Protein AF-A0A7S1V5N4-F1 (afdb_monomer)

Secondary structure (DSSP, 8-state):
--SEEEE--S-SGGGTTT--TT--EEEE-SS--HHHHTTHHHHHHH-TT-EEEPPPS---SS-------TT---TTT-EEEE-SSEEEEEEEEE-TTSSTT-EEEEEEEEESSGGGTTS--------EEEE--TTSS-EEEE----TT-EEEEEETSEETTEE-------B-TTT-SBHHHHHHHHHHHHHT-TT-SS-GGGEEEEESS--HHHHHHHHHHH-TT-GGGS--GGGSSSSSSSTTSTT-EEHHHHHHH-HHHHTTT-HHHHHHTT--TT--HHHHHHHHHHHHHT--TTTTHHHHHHHHHHHHHHHHTTS--

Radius of gyration: 21.88 Å; Cα contacts (8 Å, |Δi|>4): 593; chains: 1; bounding box: 49×45×82 Å

pLDDT: mean 72.6, std 21.2, range [22.69, 97.19]

Nearest PDB structures (foldseek):
  8ewo-assembly2_B  TM=7.490E-01  e=6.196E-14  Pseudomonas aeruginosa PAO1
  2qed-assembly1_A  TM=7.597E-01  e=1.790E-11  Salmonella enterica subsp. enterica serovar Typhimurium str. LT2
  6s0i-assembly1_A  TM=7.462E-01  e=1.790E-11  Escherichia coli K-12
  1xm8-assembly2_B  TM=7.259E-01  e=3.951E-11  Arabidopsis thaliana

Mean predicted aligned error: 11.71 Å

Solvent-accessible surface area (backbone atoms only — not comparable to full-atom values): 17984 Å² total; per-residue (Å²): 133,68,78,43,54,40,48,34,35,33,57,55,78,41,45,57,90,79,53,61,87,84,43,23,37,37,35,38,33,32,45,89,52,58,69,31,46,59,16,46,68,54,47,50,70,68,20,93,58,46,42,80,43,71,48,61,94,63,66,73,91,61,91,69,73,88,69,87,50,99,80,65,81,66,84,83,70,68,47,76,51,75,57,101,61,32,34,38,38,38,42,74,44,85,37,42,20,24,37,63,38,17,24,34,39,38,39,36,30,31,33,67,52,74,92,44,41,84,58,91,70,94,75,76,68,75,40,44,45,42,28,42,38,97,89,52,76,60,45,51,44,77,48,67,62,52,54,46,22,28,39,33,41,24,27,57,46,37,35,52,31,36,60,44,65,67,68,46,89,52,58,31,90,89,78,72,40,54,35,24,26,50,38,46,37,55,50,38,57,54,73,70,37,94,84,41,81,49,42,43,80,37,18,36,40,33,32,38,51,69,46,16,68,65,28,40,58,53,36,40,75,49,42,74,81,46,68,75,68,49,90,60,82,75,55,36,74,76,86,45,69,46,90,40,34,80,86,42,45,36,39,43,55,34,53,65,45,10,55,76,58,28,53,83,80,33,69,64,49,31,53,64,68,74,40,62,89,87,54,53,61,33,59,48,47,45,52,53,48,53,53,55,76,68,58,64,92,61,70,60,65,55,52,52,51,51,52,51,52,56,52,53,57,56,61,65,70,72,74,79,131

InterPro domains:
  IPR001279 Metallo-beta-lactamase [PF00753] (26-167)
  IPR032282 Hydroxyacylglutathione hydrolase, C-terminal domain [PF16123] (210-294)
  IPR036866 Ribonuclease Z/Hydroxyacylglutathione hydrolase-like [G3DSA:3.60.15.10] (2-119)
  IPR036866 Ribonuclease Z/Hydroxyacylglutathione hydrolase-like [G3DSA:3.60.15.10] (138-295)
  IPR036866 Ribonuclease Z/Hydroxyacylglutathione hydrolase-like [SSF56281] (4-292)
  IPR050110 Glyoxalase II family hydroxyacylglutathione hydrolases [PTHR43705] (147-294)

Sequence (321 aa):
MYDSVIVDCGDTAALSPFLDAECKPLVFLTHGHLDHMSGVPTLQRTYKHCTVRTPPQQPSTTAAQLRWTSSQTLAEASRSLSCACMTVSLTAAAVPAHTSDSVILRMVVRHTDARQDNLKVEEEPLGCLVSSSPDGPPAAVSQSLHAGCAALFTGDTLFACGAGRFFTSTVDSETGLPAAATHLACLVSHLTSPSLDPPPARTLVLGGHEYGAANRAFARTLEPTNEQLRDNPDAVDRDVGSWYSVRGATLARELDTNPFLRLAASPSLRASLNVHADATLPVALAALRTAKDSHSPLTLSFVLSYLWLGLKMKAISWGFL

Organism: NCBI:txid1486929

Structure (mmCIF, N/CA/C/O backbone):
data_AF-A0A7S1V5N4-F1
#
_entry.id   AF-A0A7S1V5N4-F1
#
loop_
_atom_site.group_PDB
_atom_site.id
_atom_site.type_symbol
_atom_site.label_atom_id
_atom_site.label_alt_id
_atom_site.label_comp_id
_atom_site.label_asym_id
_atom_site.label_entity_id
_atom_site.label_seq_id
_atom_site.pdbx_PDB_ins_code
_atom_site.Cartn_x
_atom_site.Cartn_y
_atom_site.Cartn_z
_atom_site.occupancy
_atom_site.B_iso_or_equiv
_atom_site.auth_seq_id
_atom_site.auth_comp_id
_atom_site.auth_asym_id
_atom_site.auth_atom_id
_atom_site.pdbx_PDB_model_num
ATOM 1 N N . MET A 1 1 ? -11.186 0.790 26.908 1.00 61.22 1 MET A N 1
ATOM 2 C CA . MET A 1 1 ? -11.356 0.032 25.654 1.00 61.22 1 MET A CA 1
ATOM 3 C C . MET A 1 1 ? -11.739 1.030 24.580 1.00 61.22 1 MET A C 1
ATOM 5 O O . MET A 1 1 ? -12.432 1.984 24.922 1.00 61.22 1 MET A O 1
ATOM 9 N N . TYR A 1 2 ? -11.176 0.888 23.381 1.00 65.56 2 TYR A N 1
ATOM 10 C CA . TYR A 1 2 ? -11.569 1.674 22.209 1.00 65.56 2 TYR A CA 1
ATOM 11 C C . TYR A 1 2 ? -12.619 0.881 21.447 1.00 65.56 2 TYR A C 1
ATOM 13 O O . TYR A 1 2 ? -12.513 -0.345 21.403 1.00 65.56 2 TYR A O 1
ATOM 21 N N . ASP A 1 3 ? -13.567 1.584 20.844 1.00 68.38 3 ASP A N 1
ATOM 22 C CA . ASP A 1 3 ? -14.705 0.955 20.166 1.00 68.38 3 ASP A CA 1
ATOM 23 C C . ASP A 1 3 ? -14.571 1.057 18.636 1.00 68.38 3 ASP A C 1
ATOM 25 O O . ASP A 1 3 ? -15.270 0.378 17.894 1.00 68.38 3 ASP A O 1
ATOM 29 N N . SER A 1 4 ? -13.624 1.870 18.155 1.00 72.31 4 SER A N 1
ATOM 30 C CA . SER A 1 4 ? -13.273 1.981 16.741 1.00 72.31 4 SER A CA 1
ATOM 31 C C . SER A 1 4 ? -11.809 2.368 16.551 1.00 72.31 4 SER A C 1
ATOM 33 O O . SER A 1 4 ? -11.179 2.987 17.418 1.00 72.31 4 SER A O 1
ATOM 35 N N . VAL A 1 5 ? -11.269 1.999 15.391 1.00 75.62 5 VAL A N 1
ATOM 36 C CA . VAL A 1 5 ? -9.960 2.438 14.907 1.00 75.62 5 VAL A CA 1
ATOM 37 C C . VAL A 1 5 ? -10.183 3.228 13.626 1.00 75.62 5 VAL A C 1
ATOM 39 O O . VAL A 1 5 ? -10.864 2.753 12.723 1.00 75.62 5 VAL A O 1
ATOM 42 N N . ILE A 1 6 ? -9.616 4.427 13.565 1.00 79.06 6 ILE A N 1
ATOM 43 C CA . ILE A 1 6 ? -9.647 5.310 12.399 1.00 79.06 6 ILE A CA 1
ATOM 44 C C . ILE A 1 6 ? -8.203 5.463 11.940 1.00 79.06 6 ILE A C 1
ATOM 46 O O . ILE A 1 6 ? -7.337 5.771 12.757 1.00 79.06 6 ILE A O 1
ATOM 50 N N . VAL A 1 7 ? -7.931 5.246 10.659 1.00 81.62 7 VAL A N 1
ATOM 51 C CA . VAL A 1 7 ? -6.597 5.449 10.088 1.00 81.62 7 VAL A CA 1
ATOM 52 C C . VAL A 1 7 ? -6.696 6.538 9.046 1.00 81.62 7 VAL A C 1
ATOM 54 O O . VAL A 1 7 ? -7.419 6.352 8.076 1.00 81.62 7 VAL A O 1
ATOM 57 N N . ASP A 1 8 ? -5.980 7.633 9.287 1.00 85.19 8 ASP A N 1
ATOM 58 C CA . ASP A 1 8 ? -6.051 8.896 8.559 1.00 85.19 8 ASP A CA 1
ATOM 59 C C . ASP A 1 8 ? -7.470 9.499 8.523 1.00 85.19 8 ASP A C 1
ATOM 61 O O . ASP A 1 8 ? -8.471 8.886 8.165 1.00 85.19 8 ASP A O 1
ATOM 65 N N . CYS A 1 9 ? -7.587 10.752 8.948 1.00 84.00 9 CYS A N 1
ATOM 66 C CA . CYS A 1 9 ? -8.842 11.488 8.930 1.00 84.00 9 CYS A CA 1
ATOM 67 C C . CYS A 1 9 ? -8.603 12.883 8.357 1.00 84.00 9 CYS A C 1
ATOM 69 O O . CYS A 1 9 ? -8.407 13.846 9.102 1.00 84.00 9 CYS A O 1
ATOM 71 N N . GLY A 1 10 ? -8.665 12.996 7.030 1.00 80.75 10 GLY A N 1
ATOM 72 C CA . GLY A 1 10 ? -8.670 14.282 6.330 1.00 80.75 10 GLY A CA 1
ATOM 73 C C . GLY A 1 10 ? -9.948 15.084 6.554 1.00 80.75 10 GLY A C 1
ATOM 74 O O . GLY A 1 10 ? -9.889 16.286 6.791 1.00 80.75 10 GLY A O 1
ATOM 75 N N . ASP A 1 11 ? -11.101 14.414 6.559 1.00 82.44 11 ASP A N 1
ATOM 76 C CA . ASP A 1 11 ? -12.414 15.032 6.759 1.00 82.44 11 ASP A CA 1
ATOM 77 C C . ASP A 1 11 ? -13.325 14.109 7.581 1.00 82.44 11 ASP A C 1
ATOM 79 O O . ASP A 1 11 ? -13.468 12.919 7.302 1.00 82.44 11 ASP A O 1
ATOM 83 N N . THR A 1 12 ? -13.963 14.671 8.605 1.00 81.94 12 THR A N 1
ATOM 84 C CA . THR A 1 12 ? -14.893 13.954 9.481 1.00 81.94 12 THR A CA 1
ATOM 85 C C . THR A 1 12 ? -16.267 13.705 8.870 1.00 81.94 12 THR A C 1
ATOM 87 O O . THR A 1 12 ? -16.998 12.865 9.391 1.00 81.94 12 THR A O 1
ATOM 90 N N . ALA A 1 13 ? -16.647 14.412 7.799 1.00 79.81 13 ALA A N 1
ATOM 91 C CA . ALA A 1 13 ? -17.970 14.272 7.186 1.00 79.81 13 ALA A CA 1
ATOM 92 C C . ALA A 1 13 ? -18.261 12.816 6.780 1.00 79.81 13 ALA A C 1
ATOM 94 O O . ALA A 1 13 ? -19.345 12.293 7.054 1.00 79.81 13 ALA A O 1
ATOM 95 N N . ALA A 1 14 ? -17.249 12.139 6.232 1.00 71.81 14 ALA A N 1
ATOM 96 C CA . ALA A 1 14 ? -17.337 10.753 5.787 1.00 71.81 14 ALA A CA 1
ATOM 97 C C . ALA A 1 14 ? -17.475 9.742 6.942 1.00 71.81 14 ALA A C 1
ATOM 99 O O . ALA A 1 14 ? -17.993 8.651 6.739 1.00 71.81 14 ALA A O 1
ATOM 100 N N . LEU A 1 15 ? -17.057 10.097 8.161 1.00 75.56 15 LEU A N 1
ATOM 101 C CA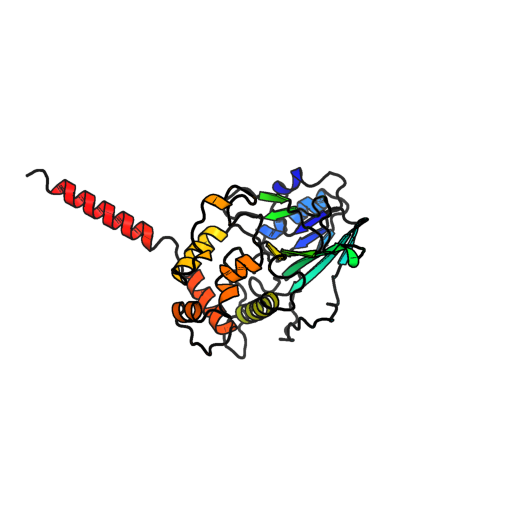 . LEU A 1 15 ? -17.079 9.202 9.325 1.00 75.56 15 LEU A CA 1
ATOM 102 C C . LEU A 1 15 ? -18.439 9.134 10.026 1.00 75.56 15 LEU A C 1
ATOM 104 O O . LEU A 1 15 ? -18.690 8.193 10.775 1.00 75.56 15 LEU A O 1
ATOM 108 N N . SER A 1 16 ? -19.308 10.123 9.804 1.00 73.88 16 SER A N 1
ATOM 109 C CA . SER A 1 16 ? -20.591 10.239 10.508 1.00 73.88 16 SER A CA 1
ATOM 110 C C . SER A 1 16 ? -21.511 9.007 10.417 1.00 73.88 16 SER A C 1
ATOM 112 O O . SER A 1 16 ? -22.158 8.723 11.421 1.00 73.88 16 SER A O 1
ATOM 114 N N . PRO A 1 17 ? -21.549 8.218 9.320 1.00 72.44 17 PRO A N 1
ATOM 115 C CA . PRO A 1 17 ? -22.364 7.001 9.271 1.00 72.44 17 PRO A CA 1
ATOM 116 C C . PRO A 1 17 ? -21.798 5.825 10.083 1.00 72.44 17 PRO A C 1
ATOM 118 O O . PRO A 1 17 ? -22.494 4.830 10.252 1.00 72.44 17 PRO A O 1
ATOM 121 N N . PHE A 1 18 ? -20.540 5.903 10.531 1.00 71.25 18 PHE A N 1
ATOM 122 C CA . PHE A 1 18 ? -19.810 4.781 11.139 1.00 71.25 18 PHE A CA 1
ATOM 123 C C . PHE A 1 18 ? -19.524 4.968 12.629 1.00 71.25 18 PHE A C 1
ATOM 125 O O . PHE A 1 18 ? -19.066 4.031 13.281 1.00 71.25 18 PHE A O 1
ATOM 132 N N . LEU A 1 19 ? -19.726 6.175 13.160 1.00 77.75 19 LEU A N 1
ATOM 133 C CA . LEU A 1 19 ? -19.367 6.521 14.529 1.00 77.75 19 LEU A CA 1
ATOM 134 C C . LEU A 1 19 ? -20.594 7.009 15.296 1.00 77.75 19 LEU A C 1
ATOM 136 O O . LEU A 1 19 ? -21.171 8.047 14.973 1.00 77.75 19 LEU A O 1
ATOM 140 N N . ASP A 1 20 ? -20.928 6.295 16.365 1.00 81.25 20 ASP A N 1
ATOM 141 C CA . ASP A 1 20 ? -21.959 6.716 17.309 1.00 81.25 20 ASP A CA 1
ATOM 142 C C . ASP A 1 20 ? -21.448 7.809 18.250 1.00 81.25 20 ASP A C 1
ATOM 144 O O . ASP A 1 20 ? -20.257 7.890 18.551 1.00 81.25 20 ASP A O 1
ATOM 148 N N . ALA A 1 21 ? -22.357 8.617 18.802 1.00 82.25 21 ALA A N 1
ATOM 149 C CA . ALA A 1 21 ? -22.018 9.753 19.666 1.00 82.25 21 ALA A CA 1
ATOM 150 C C . ALA A 1 21 ? -21.186 9.386 20.917 1.00 82.25 21 ALA A C 1
ATOM 152 O O . ALA A 1 21 ? -20.447 10.226 21.434 1.00 82.25 21 ALA A O 1
ATOM 153 N N . GLU A 1 22 ? -21.285 8.145 21.404 1.00 83.00 22 GLU A N 1
ATOM 154 C CA . GLU A 1 22 ? -20.531 7.648 22.567 1.00 83.00 22 GLU A CA 1
ATOM 155 C C . GLU A 1 22 ? -19.215 6.940 22.200 1.00 83.00 22 GLU A C 1
ATOM 157 O O . GLU A 1 22 ? -18.493 6.475 23.088 1.00 83.00 22 GLU A O 1
ATOM 162 N N . CYS A 1 23 ? -18.883 6.876 20.908 1.00 79.50 23 CYS A N 1
ATOM 163 C CA . CYS A 1 23 ? -17.713 6.173 20.404 1.00 79.50 23 CYS A CA 1
ATOM 164 C C . CYS A 1 23 ? -16.412 6.673 21.057 1.00 79.50 23 CYS A C 1
ATOM 166 O O . CYS A 1 23 ? -16.194 7.874 21.263 1.00 79.50 23 CYS A O 1
ATOM 168 N N . LYS A 1 24 ? -15.499 5.735 21.331 1.00 80.50 24 LYS A N 1
ATOM 169 C CA . LYS A 1 24 ? -14.145 6.000 21.842 1.00 80.50 24 LYS A CA 1
ATOM 170 C C . LYS A 1 24 ? -13.110 5.697 20.754 1.00 80.50 24 LYS A C 1
ATOM 172 O O . LYS A 1 24 ? -12.475 4.639 20.813 1.00 80.50 24 LYS A O 1
ATOM 177 N N . PRO A 1 25 ? -12.957 6.577 19.744 1.00 78.50 25 PRO A N 1
ATOM 178 C CA . PRO A 1 25 ? -12.111 6.288 18.599 1.00 78.50 25 PRO A CA 1
ATOM 179 C C . PRO A 1 25 ? -10.626 6.339 18.961 1.00 78.50 25 PRO A C 1
ATOM 181 O O . PRO A 1 25 ? -10.158 7.246 19.662 1.00 78.50 25 PRO A O 1
ATOM 184 N N . LEU A 1 26 ? -9.878 5.379 18.426 1.00 80.69 26 LEU A N 1
ATOM 185 C CA . LEU A 1 26 ? -8.426 5.421 18.333 1.00 80.69 26 LEU A CA 1
ATOM 186 C C . LEU A 1 26 ? -8.034 5.834 16.911 1.00 80.69 26 LEU A C 1
ATOM 188 O O . LEU A 1 26 ? -8.202 5.064 15.972 1.00 80.69 26 LEU A O 1
ATOM 192 N N . VAL A 1 27 ? -7.497 7.039 16.760 1.00 82.31 27 VAL A N 1
ATOM 193 C CA . VAL A 1 27 ? -7.033 7.581 15.482 1.00 82.31 27 VAL A CA 1
ATOM 194 C C . VAL A 1 27 ? -5.541 7.305 15.319 1.00 82.31 27 VAL A C 1
ATOM 196 O O . VAL A 1 27 ? -4.749 7.697 16.176 1.00 82.31 27 VAL A O 1
ATOM 199 N N . PHE A 1 28 ? -5.149 6.676 14.218 1.00 84.50 28 PHE A N 1
ATOM 200 C CA . PHE A 1 28 ? -3.766 6.568 13.764 1.00 84.50 28 PHE A CA 1
ATOM 201 C C . PHE A 1 28 ? -3.547 7.468 12.557 1.00 84.50 28 PHE A C 1
ATOM 203 O O . PHE A 1 28 ? -4.367 7.486 11.646 1.00 84.50 28 PHE A O 1
ATOM 210 N N . LEU A 1 29 ? -2.429 8.182 12.555 1.00 84.19 29 LEU A N 1
ATOM 211 C CA . LEU A 1 29 ? -1.969 8.956 11.412 1.00 84.19 29 LEU A CA 1
ATOM 212 C C . LEU A 1 29 ? -0.757 8.263 10.794 1.00 84.19 29 LEU A C 1
ATOM 214 O O . LEU A 1 29 ? 0.164 7.873 11.516 1.00 84.19 29 LEU A O 1
ATOM 218 N N . THR A 1 30 ? -0.767 8.104 9.474 1.00 87.12 30 THR A N 1
ATOM 219 C CA . THR A 1 30 ? 0.341 7.503 8.720 1.00 87.12 30 THR A CA 1
ATOM 220 C C . THR A 1 30 ? 1.455 8.509 8.440 1.00 87.12 30 THR A C 1
ATOM 222 O O . THR A 1 30 ? 2.619 8.121 8.387 1.00 87.12 30 THR A O 1
ATOM 225 N N . HIS A 1 31 ? 1.114 9.793 8.292 1.00 86.44 31 HIS A N 1
ATOM 226 C CA . HIS A 1 31 ? 2.041 10.910 8.081 1.00 86.44 31 HIS A CA 1
ATOM 227 C C . HIS A 1 31 ? 1.345 12.268 8.311 1.00 86.44 31 HIS A C 1
ATOM 229 O O . HIS A 1 31 ? 0.143 12.325 8.574 1.00 86.44 31 HIS A O 1
ATOM 235 N N . GLY A 1 32 ? 2.109 13.364 8.250 1.00 84.50 32 GLY A N 1
ATOM 236 C CA . GLY A 1 32 ? 1.645 14.720 8.574 1.00 84.50 32 GLY A CA 1
ATOM 237 C C . GLY A 1 32 ? 1.000 15.550 7.452 1.00 84.50 32 GLY A C 1
ATOM 238 O O . GLY A 1 32 ? 0.887 16.765 7.622 1.00 84.50 32 GLY A O 1
ATOM 239 N N . HIS A 1 33 ? 0.610 14.977 6.306 1.00 85.75 33 HIS A N 1
ATOM 240 C CA . HIS A 1 33 ? -0.090 15.760 5.277 1.00 85.75 33 HIS A CA 1
ATOM 241 C C . HIS A 1 33 ? -1.528 16.107 5.693 1.00 85.75 33 HIS A C 1
ATOM 243 O O . HIS A 1 33 ? -2.206 15.353 6.395 1.00 85.75 33 HIS A O 1
ATOM 249 N N . LEU A 1 34 ? -1.998 17.290 5.279 1.00 84.56 34 LEU A N 1
ATOM 250 C CA . LEU A 1 34 ? -3.261 17.872 5.751 1.00 84.56 34 LEU A CA 1
ATOM 251 C C . LEU A 1 34 ? -4.476 17.006 5.414 1.00 84.56 34 LEU A C 1
ATOM 253 O O . LEU A 1 34 ? -5.363 16.839 6.247 1.00 84.56 34 LEU A O 1
ATOM 257 N N . ASP A 1 35 ? -4.511 16.430 4.229 1.00 82.88 35 ASP A N 1
ATOM 258 C CA . ASP A 1 35 ? -5.544 15.518 3.744 1.00 82.88 35 ASP A CA 1
ATOM 259 C C . ASP A 1 35 ? -5.602 14.173 4.492 1.00 82.88 35 ASP A C 1
ATOM 261 O O . ASP A 1 35 ? -6.561 13.424 4.308 1.00 82.88 35 ASP A O 1
ATOM 265 N N . HIS A 1 36 ? -4.664 13.917 5.413 1.00 82.94 36 HIS A N 1
ATOM 266 C CA . HIS A 1 36 ? -4.679 12.776 6.334 1.00 82.94 36 HIS A CA 1
ATOM 267 C C . HIS A 1 36 ? -4.975 13.169 7.787 1.00 82.94 36 HIS A C 1
ATOM 269 O O . HIS A 1 36 ? -5.352 12.311 8.583 1.00 82.94 36 HIS A O 1
ATOM 275 N N . MET A 1 37 ? -4.847 14.447 8.167 1.00 84.94 37 MET A N 1
ATOM 276 C CA . MET A 1 37 ? -4.963 14.870 9.575 1.00 84.94 37 MET A CA 1
ATOM 277 C C . MET A 1 37 ? -5.971 15.996 9.854 1.00 84.94 37 MET A C 1
ATOM 279 O O . MET A 1 37 ? -6.263 16.269 11.021 1.00 84.94 37 MET A O 1
ATOM 283 N N . SER A 1 38 ? -6.516 16.662 8.831 1.00 84.50 38 SER A N 1
ATOM 284 C CA . SER A 1 38 ? -7.334 17.878 9.011 1.00 84.50 38 SER A CA 1
ATOM 285 C C . SER A 1 38 ? -8.642 17.653 9.776 1.00 84.50 38 SER A C 1
ATOM 287 O O . SER A 1 38 ? -9.150 18.577 10.412 1.00 84.50 38 SER A O 1
ATOM 289 N N . GLY A 1 39 ? -9.169 16.429 9.796 1.00 85.31 39 GLY A N 1
ATOM 290 C CA . GLY A 1 39 ? -10.357 16.061 10.563 1.00 85.31 39 GLY A CA 1
ATOM 291 C C . GLY A 1 39 ? -10.084 15.772 12.043 1.00 85.31 39 GLY A C 1
ATOM 292 O O . GLY A 1 39 ? -11.012 15.802 12.855 1.00 85.31 39 GLY A O 1
ATOM 293 N N . VAL A 1 40 ? -8.824 15.559 12.442 1.00 86.50 40 VAL A N 1
ATOM 294 C CA . VAL A 1 40 ? -8.458 15.193 13.823 1.00 86.50 40 VAL A CA 1
ATOM 295 C C . VAL A 1 40 ? -8.928 16.213 14.867 1.00 86.50 40 VAL A C 1
ATOM 297 O O . VAL A 1 40 ? -9.547 15.789 15.849 1.00 86.50 40 VAL A O 1
ATOM 300 N N . PRO A 1 41 ? -8.744 17.539 14.687 1.00 88.69 41 PRO A N 1
ATOM 301 C CA . PRO A 1 41 ? -9.244 18.517 15.652 1.00 88.69 41 PRO A CA 1
ATOM 302 C C . PRO A 1 41 ? -10.763 18.453 15.832 1.00 88.69 41 PRO A C 1
ATOM 304 O O . PRO A 1 41 ? -11.268 18.728 16.920 1.00 88.69 41 PRO A O 1
ATOM 307 N N . THR A 1 42 ? -11.507 18.105 14.777 1.00 89.75 42 THR A N 1
ATOM 308 C CA . THR A 1 42 ? -12.960 17.922 14.853 1.00 89.75 42 THR A CA 1
ATOM 309 C C . THR A 1 42 ? -13.303 16.643 15.609 1.00 89.75 42 THR A C 1
ATOM 311 O O . THR A 1 42 ? -14.119 16.705 16.523 1.00 89.75 42 THR A O 1
ATOM 314 N N . LEU A 1 43 ? -12.622 15.521 15.344 1.00 85.69 43 LEU A N 1
ATOM 315 C CA . LEU A 1 43 ? -12.819 14.279 16.105 1.00 85.69 43 LEU A CA 1
ATOM 316 C C . LEU A 1 43 ? -12.549 14.456 17.603 1.00 85.69 43 LEU A C 1
ATOM 318 O O . LEU A 1 43 ? -13.329 13.977 18.422 1.00 85.69 43 LEU A O 1
ATOM 322 N N . GLN A 1 44 ? -11.475 15.156 17.973 1.00 87.88 44 GLN A N 1
ATOM 323 C CA . GLN A 1 44 ? -11.135 15.407 19.379 1.00 87.88 44 GLN A CA 1
ATOM 324 C C . GLN A 1 44 ? -12.150 16.313 20.089 1.00 87.88 44 GLN A C 1
ATOM 326 O O . GLN A 1 44 ? -12.376 16.153 21.286 1.00 87.88 44 GLN A O 1
ATOM 331 N N . ARG A 1 45 ? -12.776 17.251 19.363 1.00 91.56 45 ARG A N 1
ATOM 332 C CA . ARG A 1 45 ? -13.864 18.090 19.892 1.00 91.56 45 ARG A CA 1
ATOM 333 C C . ARG A 1 45 ? -15.172 17.313 20.045 1.00 91.56 45 ARG A C 1
ATOM 335 O O . ARG A 1 45 ? -15.884 17.534 21.020 1.00 91.56 45 ARG A O 1
ATOM 342 N N . THR A 1 46 ? -15.480 16.428 19.099 1.00 90.19 46 THR A N 1
ATOM 343 C CA . THR A 1 46 ? -16.737 15.665 19.072 1.00 90.19 46 THR A CA 1
ATOM 344 C C . THR A 1 46 ? -16.730 14.501 20.065 1.00 90.19 46 THR A C 1
ATOM 346 O O . THR A 1 46 ? -17.691 14.330 20.810 1.00 90.19 46 THR A O 1
ATOM 349 N N . TYR A 1 47 ? -15.645 13.721 20.124 1.00 86.94 47 TYR A N 1
ATOM 350 C CA . TYR A 1 47 ? -15.571 12.499 20.930 1.00 86.94 47 TYR A CA 1
ATOM 351 C C . TYR A 1 47 ? -14.666 12.694 22.149 1.00 86.94 47 TYR A C 1
ATOM 353 O O . TYR A 1 47 ? -13.441 12.746 22.033 1.00 86.94 47 TYR A O 1
ATOM 361 N N . LYS A 1 48 ? -15.268 12.725 23.347 1.00 85.69 48 LYS A N 1
ATOM 362 C CA . LYS A 1 48 ? -14.571 12.983 24.629 1.00 85.69 48 LYS A CA 1
ATOM 363 C C . LYS A 1 48 ? -13.377 12.062 24.904 1.00 85.69 48 LYS A C 1
ATOM 365 O O . LYS A 1 48 ? -12.470 12.443 25.636 1.00 85.69 48 LYS A O 1
ATOM 370 N N . HIS A 1 49 ? -13.389 10.850 24.353 1.00 85.06 49 HIS A N 1
ATOM 371 C CA . HIS A 1 49 ? -12.351 9.836 24.552 1.00 85.06 49 HIS A CA 1
ATOM 372 C C . HIS A 1 49 ? -11.537 9.547 23.279 1.00 85.06 49 HIS A C 1
ATOM 374 O O . HIS A 1 49 ? -10.902 8.4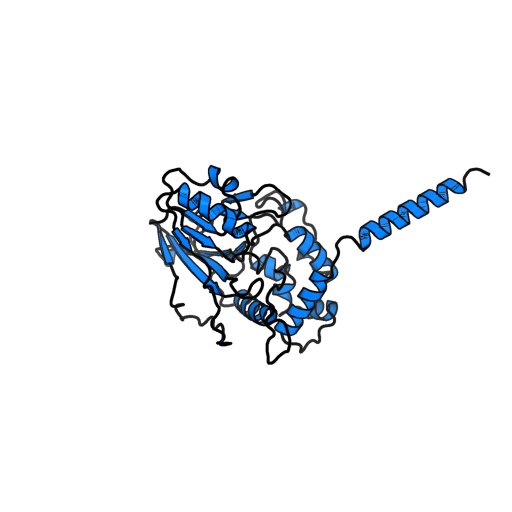96 23.184 1.00 85.06 49 HIS A O 1
ATOM 380 N N . CYS A 1 50 ? -11.539 10.471 22.312 1.00 84.50 50 CYS A N 1
ATOM 381 C CA . CYS A 1 50 ? -10.717 10.375 21.110 1.00 84.50 50 CYS A CA 1
ATOM 382 C C . CYS A 1 50 ? -9.228 10.337 21.474 1.00 84.50 50 CYS A C 1
ATOM 384 O O . CYS A 1 50 ? -8.686 11.286 22.044 1.00 84.50 50 CYS A O 1
ATOM 386 N N . THR A 1 51 ? -8.557 9.239 21.133 1.00 84.88 51 THR A N 1
ATOM 387 C CA . THR A 1 51 ? -7.108 9.097 21.305 1.00 84.88 51 THR A CA 1
ATOM 388 C C . THR A 1 51 ? -6.435 9.156 19.950 1.00 84.88 51 THR A C 1
ATOM 390 O O . THR A 1 51 ? -6.798 8.396 19.063 1.00 84.88 51 THR A O 1
ATOM 393 N N . VAL A 1 52 ? -5.424 10.009 19.801 1.00 83.12 52 VAL A N 1
ATOM 394 C CA . VAL A 1 52 ? -4.685 10.177 18.543 1.00 83.12 52 VAL A CA 1
ATOM 395 C C . VAL A 1 52 ? -3.269 9.629 18.693 1.00 83.12 52 VAL A C 1
ATOM 397 O O . VAL A 1 52 ? -2.613 9.832 19.718 1.00 83.12 52 VAL A O 1
ATOM 400 N N . ARG A 1 53 ? -2.798 8.920 17.668 1.00 83.12 53 ARG A N 1
ATOM 401 C CA . ARG A 1 53 ? -1.450 8.371 17.541 1.00 83.12 53 ARG A CA 1
ATOM 402 C C . ARG A 1 53 ? -0.824 8.902 16.262 1.00 83.12 53 ARG A C 1
ATOM 404 O O . ARG A 1 53 ? -1.280 8.584 15.170 1.00 83.12 53 ARG A O 1
ATOM 411 N N . THR A 1 54 ? 0.209 9.715 16.421 1.00 76.12 54 THR A N 1
ATOM 412 C CA . THR A 1 54 ? 0.999 10.262 15.318 1.00 76.12 54 THR A CA 1
ATOM 413 C C . THR A 1 54 ? 2.250 9.421 15.087 1.00 76.12 54 THR A C 1
ATOM 415 O O . THR A 1 54 ? 2.733 8.782 16.031 1.00 76.12 54 THR A O 1
ATOM 418 N N . PRO A 1 55 ? 2.828 9.472 13.881 1.00 71.75 55 PRO A N 1
ATOM 419 C CA . PRO A 1 55 ? 4.175 8.979 13.661 1.00 71.75 55 PRO A CA 1
ATOM 420 C C . PRO A 1 55 ? 5.191 9.705 14.558 1.00 71.75 55 PRO A C 1
ATOM 422 O O . PRO A 1 55 ? 4.958 10.854 14.959 1.00 71.75 55 PRO A O 1
ATOM 425 N N . PRO A 1 56 ? 6.322 9.066 14.898 1.00 60.50 56 PRO A N 1
ATOM 426 C CA . PRO A 1 56 ? 7.409 9.738 15.599 1.00 60.50 56 PRO A CA 1
ATOM 427 C C . PRO A 1 56 ? 7.982 10.869 14.731 1.00 60.50 56 PRO A C 1
ATOM 429 O O . PRO A 1 56 ? 8.265 10.676 13.553 1.00 60.50 56 PRO A O 1
ATOM 432 N N . GLN A 1 57 ? 8.183 12.053 15.319 1.00 49.81 57 GLN A N 1
ATOM 433 C CA . GLN A 1 57 ? 8.585 13.268 14.590 1.00 49.81 57 GLN A CA 1
ATOM 434 C C . GLN A 1 57 ? 10.011 13.226 13.995 1.00 49.81 57 GLN A C 1
ATOM 436 O O . GLN A 1 57 ? 10.368 14.125 13.237 1.00 49.81 57 GLN A O 1
ATOM 441 N N . GLN A 1 58 ? 10.822 12.200 14.291 1.00 43.47 58 GLN A N 1
ATOM 442 C CA . GLN A 1 58 ? 12.104 11.938 13.627 1.00 43.47 58 GLN A CA 1
ATOM 443 C C . GLN A 1 58 ? 12.398 10.427 13.574 1.00 43.47 58 GLN A C 1
ATOM 445 O O . GLN A 1 58 ? 12.405 9.785 14.628 1.00 43.47 58 GLN A O 1
ATOM 450 N N . PRO A 1 59 ? 12.718 9.841 12.405 1.00 42.31 59 PRO A N 1
ATOM 451 C CA . PRO A 1 59 ? 13.431 8.572 12.374 1.00 42.31 59 PRO A CA 1
ATOM 452 C C . PRO A 1 59 ? 14.848 8.830 12.901 1.00 42.31 59 PRO A C 1
ATOM 454 O O . PRO A 1 59 ? 15.545 9.721 12.414 1.00 42.31 59 PRO A O 1
ATOM 457 N N . SER A 1 60 ? 15.281 8.091 13.924 1.00 36.22 60 SER A N 1
ATOM 458 C CA . SER A 1 60 ? 16.662 8.163 14.411 1.00 36.22 60 SER A CA 1
ATOM 459 C C . SER A 1 60 ? 17.626 7.990 13.232 1.00 36.22 60 SER A C 1
ATOM 461 O O . SER A 1 60 ? 17.541 6.994 12.518 1.00 36.22 60 SER A O 1
ATOM 463 N N . THR A 1 61 ? 18.539 8.942 13.037 1.00 31.06 61 THR A N 1
ATOM 464 C CA . THR A 1 61 ? 19.491 9.082 11.912 1.00 31.06 61 THR A CA 1
ATOM 465 C C . THR A 1 61 ? 20.536 7.970 11.787 1.00 31.06 61 THR A C 1
ATOM 467 O O . THR A 1 61 ? 21.522 8.100 11.066 1.00 31.06 61 THR A O 1
ATOM 470 N N . THR A 1 62 ? 20.347 6.848 12.464 1.00 30.39 62 THR A N 1
ATOM 471 C CA . THR A 1 62 ? 21.147 5.654 12.241 1.00 30.39 62 THR A CA 1
ATOM 472 C C . THR A 1 62 ? 20.431 4.830 11.183 1.00 30.39 62 THR A C 1
ATOM 474 O O . THR A 1 62 ? 19.279 4.452 11.378 1.00 30.39 62 THR A O 1
ATOM 477 N N . ALA A 1 63 ? 21.115 4.507 10.084 1.00 32.19 63 ALA A N 1
ATOM 478 C CA . ALA A 1 63 ? 20.746 3.443 9.148 1.00 32.19 63 ALA A CA 1
ATOM 479 C C . ALA A 1 63 ? 20.794 2.059 9.843 1.00 32.19 63 ALA A C 1
ATOM 481 O O . ALA A 1 63 ? 21.451 1.116 9.408 1.00 32.19 63 ALA A O 1
ATOM 482 N N . ALA A 1 64 ? 20.137 1.946 10.996 1.00 26.06 64 ALA A N 1
ATOM 483 C CA . ALA A 1 64 ? 19.997 0.744 11.776 1.00 26.06 64 ALA A CA 1
ATOM 484 C C . ALA A 1 64 ? 18.925 -0.093 11.090 1.00 26.06 64 ALA A C 1
ATOM 486 O O . ALA A 1 64 ? 17.732 0.118 11.281 1.00 26.06 64 ALA A O 1
ATOM 487 N N . GLN A 1 65 ? 19.400 -0.985 10.221 1.00 28.95 65 GLN A N 1
ATOM 488 C CA . GLN A 1 65 ? 18.795 -2.262 9.862 1.00 28.95 65 GLN A CA 1
ATOM 489 C C . GLN A 1 65 ? 17.344 -2.398 10.345 1.00 28.95 65 GLN A C 1
ATOM 491 O O . GLN A 1 65 ? 17.105 -2.790 11.489 1.00 28.95 65 GLN A O 1
ATOM 496 N N . LEU A 1 66 ? 16.382 -2.122 9.459 1.00 29.80 66 LEU A N 1
ATOM 497 C CA . LEU A 1 66 ? 14.995 -2.562 9.611 1.00 29.80 66 LEU A CA 1
ATOM 498 C C . LEU A 1 66 ? 14.984 -4.098 9.595 1.00 29.80 66 LEU A C 1
ATOM 500 O O . LEU A 1 66 ? 14.709 -4.748 8.589 1.00 29.80 66 LEU A O 1
ATOM 504 N N . ARG A 1 67 ? 15.367 -4.690 10.726 1.00 24.34 67 ARG A N 1
ATOM 505 C CA . ARG A 1 67 ? 15.260 -6.111 11.004 1.00 24.34 67 ARG A CA 1
ATOM 506 C C . ARG A 1 67 ? 13.812 -6.378 11.371 1.00 24.34 67 ARG A C 1
ATOM 508 O O . ARG A 1 67 ? 13.434 -6.291 12.535 1.00 24.34 67 ARG A O 1
ATOM 515 N N . TRP A 1 68 ? 13.031 -6.814 10.392 1.00 29.53 68 TRP A N 1
ATOM 516 C CA . TRP A 1 68 ? 11.931 -7.731 10.670 1.00 29.53 68 TRP A CA 1
ATOM 517 C C . TRP A 1 68 ? 12.534 -9.057 11.148 1.00 29.53 68 TRP A C 1
ATOM 519 O O . TRP A 1 68 ? 12.652 -10.021 10.399 1.00 29.53 68 TRP A O 1
ATOM 529 N N . THR A 1 69 ? 13.025 -9.086 12.385 1.00 22.69 69 THR A N 1
ATOM 530 C CA . THR A 1 69 ? 13.375 -10.345 13.039 1.00 22.69 69 THR A CA 1
ATOM 531 C C . THR A 1 69 ? 12.090 -10.951 13.572 1.00 22.69 69 THR A C 1
ATOM 533 O O . THR A 1 69 ? 11.257 -10.261 14.156 1.00 22.69 69 THR A O 1
ATOM 536 N N . SER A 1 70 ? 11.934 -12.255 13.379 1.00 29.19 70 SER A N 1
ATOM 537 C CA . SER A 1 70 ? 10.785 -13.069 13.784 1.00 29.19 70 SER A CA 1
ATOM 538 C C . SER A 1 70 ? 10.531 -13.129 15.302 1.00 29.19 70 SER A C 1
ATOM 540 O O . SER A 1 70 ? 9.822 -14.017 15.760 1.00 29.19 70 SER A O 1
ATOM 542 N N . SER A 1 71 ? 11.094 -12.217 16.097 1.00 27.14 71 SER A N 1
ATOM 543 C CA . SE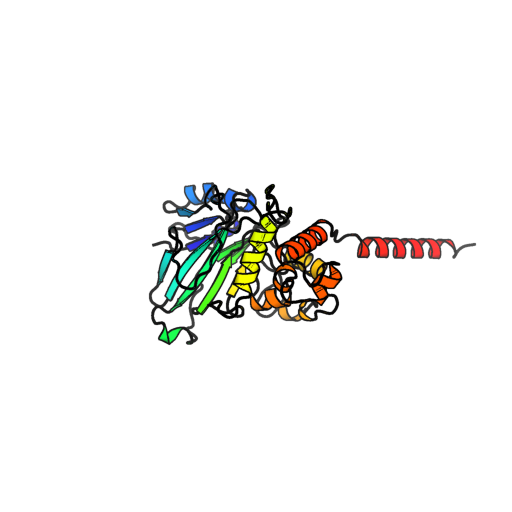R A 1 71 ? 10.890 -12.129 17.546 1.00 27.14 71 SER A CA 1
ATOM 544 C C . SER A 1 71 ? 11.499 -10.859 18.171 1.00 27.14 71 SER A C 1
ATOM 546 O O . SER A 1 71 ? 12.058 -10.937 19.266 1.00 27.14 71 SER A O 1
ATOM 548 N N . GLN A 1 72 ? 11.444 -9.694 17.512 1.00 23.56 72 GLN A N 1
ATOM 549 C CA . GLN A 1 72 ? 11.747 -8.424 18.189 1.00 23.56 72 GLN A CA 1
ATOM 550 C C . GLN A 1 72 ? 10.498 -7.562 18.303 1.00 23.56 72 GLN A C 1
ATOM 552 O O . GLN A 1 72 ? 9.988 -7.001 17.337 1.00 23.56 72 GLN A O 1
ATOM 557 N N . THR A 1 73 ? 10.016 -7.480 19.537 1.00 25.41 73 THR A N 1
ATOM 558 C CA . THR A 1 73 ? 9.090 -6.471 20.024 1.00 25.41 73 THR A CA 1
ATOM 559 C C . THR A 1 73 ? 9.665 -5.101 19.669 1.00 25.41 73 THR A C 1
ATOM 561 O O . THR A 1 73 ? 10.687 -4.700 20.225 1.00 25.41 73 THR A O 1
ATOM 564 N N . LEU A 1 74 ? 9.019 -4.385 18.745 1.00 27.94 74 LEU A N 1
ATOM 565 C CA . LEU A 1 74 ? 9.155 -2.935 18.664 1.00 27.94 74 LEU A CA 1
ATOM 566 C C . LEU A 1 74 ? 8.754 -2.401 20.039 1.00 27.94 74 LEU A C 1
ATOM 568 O O . LEU A 1 74 ? 7.577 -2.422 20.415 1.00 27.94 74 LEU A O 1
ATOM 572 N N . ALA A 1 75 ? 9.755 -2.017 20.826 1.00 27.17 75 ALA A N 1
ATOM 573 C CA . ALA A 1 75 ? 9.527 -1.163 21.968 1.00 27.17 75 ALA A CA 1
ATOM 574 C C . ALA A 1 75 ? 8.841 0.095 21.423 1.00 27.17 75 ALA A C 1
ATOM 576 O O . ALA A 1 75 ? 9.374 0.750 20.536 1.00 27.17 75 ALA A O 1
ATOM 577 N N . GLU A 1 76 ? 7.646 0.356 21.954 1.00 32.38 76 GLU A N 1
ATOM 578 C CA . GLU A 1 76 ? 6.744 1.476 21.663 1.00 32.38 76 GLU A CA 1
ATOM 579 C C . GLU A 1 76 ? 5.676 1.222 20.572 1.00 32.38 76 GLU A C 1
ATOM 581 O O . GLU A 1 76 ? 5.867 1.398 19.376 1.00 32.38 76 GLU A O 1
ATOM 586 N N . ALA A 1 77 ? 4.478 0.875 21.075 1.00 39.56 77 ALA A N 1
ATOM 587 C CA . ALA A 1 77 ? 3.144 0.950 20.456 1.00 39.56 77 ALA A CA 1
ATOM 588 C C . ALA A 1 77 ? 2.508 -0.303 19.818 1.00 39.56 77 ALA A C 1
ATOM 590 O O . ALA A 1 77 ? 1.437 -0.172 19.227 1.00 39.56 77 ALA A O 1
ATOM 591 N N . SER A 1 78 ? 3.023 -1.519 20.034 1.00 43.09 78 SER A N 1
ATOM 592 C CA . SER A 1 78 ? 2.190 -2.714 19.795 1.00 43.09 78 SER A CA 1
ATOM 593 C C . SER A 1 78 ? 1.015 -2.746 20.786 1.00 43.09 78 SER A C 1
ATOM 595 O O . SER A 1 78 ? 1.229 -2.718 22.001 1.00 43.09 78 SER A O 1
ATOM 597 N N . ARG A 1 79 ? -0.230 -2.768 20.291 1.00 48.47 79 ARG A N 1
ATOM 598 C CA . ARG A 1 79 ? -1.440 -2.889 21.127 1.00 48.47 79 ARG A CA 1
ATOM 599 C C . ARG A 1 79 ? -2.318 -4.030 20.647 1.00 48.47 79 ARG A C 1
ATOM 601 O O . ARG A 1 79 ? -2.539 -4.182 19.451 1.00 48.47 79 ARG A O 1
ATOM 608 N N . SER A 1 80 ? -2.835 -4.784 21.610 1.00 46.34 80 SER A N 1
ATOM 609 C CA . SER A 1 80 ? -3.808 -5.841 21.388 1.00 46.34 80 SER A CA 1
ATOM 610 C C . SER A 1 80 ? -5.173 -5.395 21.908 1.00 46.34 80 SER A C 1
ATOM 612 O O . SER A 1 80 ? -5.272 -4.953 23.054 1.00 46.34 80 SER A O 1
ATOM 614 N N . LEU A 1 81 ? -6.209 -5.486 21.078 1.00 50.28 81 LEU A N 1
ATOM 615 C CA . LEU A 1 81 ? -7.611 -5.340 21.473 1.00 50.28 81 LEU A CA 1
ATOM 616 C C . LEU A 1 81 ? -8.237 -6.733 21.434 1.00 50.28 81 LEU A C 1
ATOM 618 O O . LEU A 1 81 ? -8.133 -7.418 20.422 1.00 50.28 81 LEU A O 1
ATOM 622 N N . SER A 1 82 ? -8.851 -7.168 22.529 1.00 45.16 82 SER A N 1
ATOM 623 C CA . SER A 1 82 ? -9.495 -8.483 22.602 1.00 45.16 82 SER A CA 1
ATOM 624 C C . SER A 1 82 ? -11.008 -8.308 22.692 1.00 45.16 82 SER A C 1
ATOM 626 O O . SER A 1 82 ? -11.492 -7.604 23.580 1.00 45.16 82 SER A O 1
ATOM 628 N N . CYS A 1 83 ? -11.746 -8.946 21.784 1.00 49.59 83 CYS A N 1
ATOM 629 C CA . CYS A 1 83 ? -13.180 -9.207 21.922 1.00 49.59 83 CYS A CA 1
ATOM 630 C C . CYS A 1 83 ? -13.384 -10.688 22.302 1.00 49.59 83 CYS A C 1
ATOM 632 O O . CYS A 1 83 ? -12.414 -11.436 22.413 1.00 49.59 83 CYS A O 1
ATOM 634 N N . ALA A 1 84 ? -14.623 -11.122 22.560 1.00 52.88 84 ALA A N 1
ATOM 635 C CA . ALA A 1 84 ? -14.904 -12.427 23.178 1.00 52.88 84 ALA A CA 1
ATOM 636 C C . ALA A 1 84 ? -14.250 -13.639 22.466 1.00 52.88 84 ALA A C 1
ATOM 638 O O . ALA A 1 84 ? -13.878 -14.601 23.137 1.00 52.88 84 ALA A O 1
ATOM 639 N N . CYS A 1 85 ? -14.057 -13.580 21.143 1.00 60.72 85 CYS A N 1
ATOM 640 C CA . CYS A 1 85 ? -13.492 -14.659 20.319 1.00 60.72 85 CYS A CA 1
ATOM 641 C C . CYS A 1 85 ? -12.267 -14.260 19.473 1.00 60.72 85 CYS A C 1
ATOM 643 O O . CYS A 1 85 ? -11.661 -15.140 18.856 1.00 60.72 85 CYS A O 1
ATOM 645 N N . MET A 1 86 ? -11.866 -12.980 19.444 1.00 65.44 86 MET A N 1
ATOM 646 C CA . MET A 1 86 ? -10.746 -12.507 18.621 1.00 65.44 86 MET A CA 1
ATOM 647 C C . MET A 1 86 ? -9.777 -11.577 19.353 1.00 65.44 86 MET A C 1
ATOM 649 O O . MET A 1 86 ? -10.097 -10.901 20.330 1.00 65.44 86 MET A O 1
ATOM 653 N N . THR A 1 87 ? -8.560 -11.541 18.826 1.00 68.56 87 THR A N 1
ATOM 654 C CA . THR A 1 87 ? -7.459 -10.676 19.221 1.00 68.56 87 THR A CA 1
ATOM 655 C C . THR A 1 87 ? -7.005 -9.877 18.003 1.00 68.56 87 THR A C 1
ATOM 657 O O . THR A 1 87 ? -6.537 -10.445 17.016 1.00 68.56 87 THR A O 1
ATOM 660 N N . VAL A 1 88 ? -7.111 -8.553 18.080 1.00 72.06 88 VAL A N 1
ATOM 661 C CA . VAL A 1 88 ? -6.614 -7.616 17.070 1.00 72.06 88 VAL A CA 1
ATOM 662 C C . VAL A 1 88 ? -5.290 -7.040 17.545 1.00 72.06 88 VAL A C 1
ATOM 664 O O . VAL A 1 88 ? -5.249 -6.326 18.541 1.00 72.06 88 VAL A O 1
ATOM 667 N N . SER A 1 89 ? -4.207 -7.330 16.829 1.00 75.94 89 SER A N 1
ATOM 668 C CA . SER A 1 89 ? -2.884 -6.749 17.067 1.00 75.94 89 SER A CA 1
ATOM 669 C C . SER A 1 89 ? -2.611 -5.625 16.076 1.00 75.94 89 SER A C 1
ATOM 671 O O . SER A 1 89 ? -2.727 -5.824 14.869 1.00 75.94 89 SER A O 1
ATOM 673 N N . LEU A 1 90 ? -2.211 -4.465 16.585 1.00 75.69 90 LEU A N 1
ATOM 674 C CA . LEU A 1 90 ? -1.803 -3.306 15.797 1.00 75.69 90 LEU A CA 1
ATOM 675 C C . LEU A 1 90 ? -0.303 -3.071 15.975 1.00 75.69 90 LEU A C 1
ATOM 677 O O . LEU A 1 90 ? 0.166 -2.920 17.105 1.00 75.69 90 LEU A O 1
ATOM 681 N N . THR A 1 91 ? 0.435 -3.015 14.868 1.00 81.75 91 THR A N 1
ATOM 682 C CA . THR A 1 91 ? 1.878 -2.740 14.836 1.00 81.75 91 THR A CA 1
ATOM 683 C C . THR A 1 91 ? 2.161 -1.650 13.813 1.00 81.75 91 THR A C 1
ATOM 685 O O . THR A 1 91 ? 1.795 -1.794 12.652 1.00 81.75 91 THR A O 1
ATOM 688 N N . ALA A 1 92 ? 2.823 -0.572 14.221 1.00 81.56 92 ALA A N 1
ATOM 689 C CA . ALA A 1 92 ? 3.288 0.469 13.308 1.00 81.56 92 ALA A CA 1
ATOM 690 C C . ALA A 1 92 ? 4.775 0.266 12.990 1.00 81.56 92 ALA A C 1
ATOM 692 O O . ALA A 1 92 ? 5.552 -0.084 13.877 1.00 81.56 92 ALA A O 1
ATOM 693 N N . ALA A 1 93 ? 5.173 0.500 11.741 1.00 83.25 93 ALA A N 1
ATOM 694 C CA . ALA A 1 93 ? 6.564 0.454 11.306 1.00 83.25 93 ALA A CA 1
ATOM 695 C C . ALA A 1 93 ? 6.926 1.741 10.561 1.00 83.25 93 ALA A C 1
ATOM 697 O O . ALA A 1 93 ? 6.199 2.158 9.661 1.00 83.25 93 ALA A O 1
ATOM 698 N N . ALA A 1 94 ? 8.057 2.351 10.918 1.00 85.25 94 ALA A N 1
ATOM 699 C CA . ALA A 1 94 ? 8.589 3.501 10.198 1.00 85.25 94 ALA A CA 1
ATOM 700 C C . ALA A 1 94 ? 9.058 3.084 8.801 1.00 85.25 94 ALA A C 1
ATOM 702 O O . ALA A 1 94 ? 9.894 2.190 8.652 1.00 85.25 94 ALA A O 1
ATOM 703 N N . VAL A 1 95 ? 8.524 3.756 7.785 1.00 86.12 95 VAL A N 1
ATOM 704 C CA . VAL A 1 95 ? 8.919 3.597 6.387 1.00 86.12 95 VAL A CA 1
ATOM 705 C C . VAL A 1 95 ? 9.038 4.996 5.788 1.00 86.12 95 VAL A C 1
ATOM 707 O O . VAL A 1 95 ? 8.113 5.449 5.114 1.00 86.12 95 VAL A O 1
ATOM 710 N N . PRO A 1 96 ? 10.156 5.705 6.040 1.00 85.81 96 PRO A N 1
ATOM 711 C CA . PRO A 1 96 ? 10.340 7.084 5.604 1.00 85.81 96 PRO A CA 1
ATOM 712 C C . PRO A 1 96 ? 10.645 7.146 4.099 1.00 85.81 96 PRO A C 1
ATOM 714 O O . PRO A 1 96 ? 11.758 7.442 3.667 1.00 85.81 96 PRO A O 1
ATOM 717 N N . ALA A 1 97 ? 9.652 6.764 3.298 1.00 84.50 97 ALA A N 1
ATOM 718 C CA . ALA A 1 97 ? 9.717 6.681 1.849 1.00 84.50 97 ALA A CA 1
ATOM 719 C C . ALA A 1 97 ? 8.916 7.809 1.193 1.00 84.50 97 ALA A C 1
ATOM 721 O O . ALA A 1 97 ? 9.449 8.533 0.356 1.00 84.50 97 ALA A O 1
ATOM 722 N N . HIS A 1 98 ? 7.651 7.987 1.581 1.00 88.88 98 HIS A N 1
ATOM 723 C CA . HIS A 1 98 ? 6.841 9.086 1.064 1.00 88.88 98 HIS A CA 1
ATOM 724 C C . HIS A 1 98 ? 7.261 10.423 1.687 1.00 88.88 98 HIS A C 1
ATOM 726 O O . HIS A 1 98 ? 7.753 11.312 0.993 1.00 88.88 98 HIS A O 1
ATOM 732 N N . THR A 1 99 ? 7.168 10.514 3.010 1.00 87.06 99 THR A N 1
ATOM 733 C CA . THR A 1 99 ? 7.722 11.585 3.847 1.00 87.06 99 THR A CA 1
ATOM 734 C C . THR A 1 99 ? 8.696 10.999 4.866 1.00 87.06 99 THR A C 1
ATOM 736 O O . THR A 1 99 ? 8.733 9.788 5.084 1.00 87.06 99 THR A O 1
ATOM 739 N N . SER A 1 100 ? 9.498 11.841 5.521 1.00 85.56 100 SER A N 1
ATOM 740 C CA . SER A 1 100 ? 10.463 11.384 6.534 1.00 85.56 100 SER A CA 1
ATOM 741 C C . SER A 1 100 ? 9.814 10.798 7.792 1.00 85.56 100 SER A C 1
ATOM 743 O O . SER A 1 100 ? 10.471 10.082 8.535 1.00 85.56 100 SER A O 1
ATOM 745 N N . ASP A 1 101 ? 8.551 11.117 8.051 1.00 81.81 101 ASP A N 1
ATOM 746 C CA . ASP A 1 101 ? 7.759 10.634 9.185 1.00 81.81 101 ASP A CA 1
ATOM 747 C C . ASP A 1 101 ? 6.792 9.504 8.798 1.00 81.81 101 ASP A C 1
ATOM 749 O O . ASP A 1 101 ? 6.067 9.014 9.655 1.00 81.81 101 ASP A O 1
ATOM 753 N N . SER A 1 102 ? 6.770 9.072 7.533 1.00 86.25 102 SER A N 1
ATOM 754 C CA . SER A 1 102 ? 5.823 8.056 7.065 1.00 86.25 102 SER A CA 1
ATOM 755 C C . SER A 1 102 ? 5.940 6.738 7.844 1.00 86.25 102 SER A C 1
ATOM 757 O O . SER A 1 102 ? 7.029 6.177 8.014 1.00 86.25 102 SER A O 1
ATOM 759 N N . VAL A 1 103 ? 4.794 6.209 8.278 1.00 88.25 103 VAL A N 1
ATOM 760 C CA . VAL A 1 103 ? 4.654 4.883 8.896 1.00 88.25 103 VAL A CA 1
ATOM 761 C C . VAL A 1 103 ? 3.608 4.050 8.164 1.00 88.25 103 VAL A C 1
ATOM 763 O O . VAL A 1 103 ? 2.653 4.569 7.591 1.00 88.25 103 VAL A O 1
ATOM 766 N N . ILE A 1 1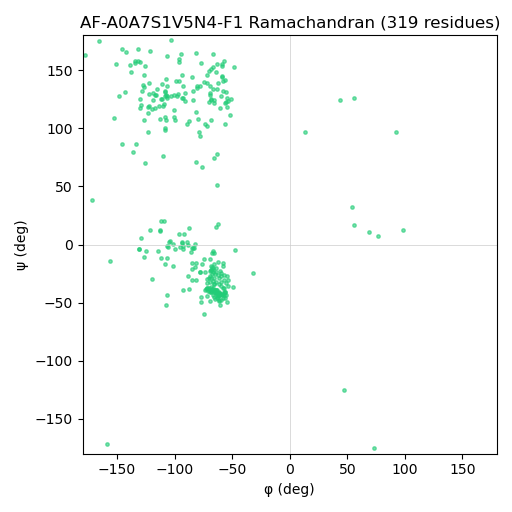04 ? 3.762 2.731 8.243 1.00 88.19 104 ILE A N 1
ATOM 767 C CA . ILE A 1 104 ? 2.744 1.762 7.837 1.00 88.19 104 ILE A CA 1
ATOM 768 C C . ILE A 1 104 ? 2.170 1.122 9.093 1.00 88.19 104 ILE A C 1
ATOM 770 O O . ILE A 1 104 ? 2.921 0.659 9.956 1.00 88.19 104 ILE A O 1
ATOM 774 N N . LEU A 1 105 ? 0.844 1.065 9.184 1.00 86.12 105 LEU A N 1
ATOM 775 C CA . LEU A 1 105 ? 0.148 0.353 10.248 1.00 86.12 105 LEU A CA 1
ATOM 776 C C . LEU A 1 105 ? -0.270 -1.027 9.746 1.00 86.12 105 LEU A C 1
ATOM 778 O O . LEU A 1 105 ? -0.927 -1.169 8.720 1.00 86.12 105 LEU A O 1
ATOM 782 N N . ARG A 1 106 ? 0.086 -2.056 10.503 1.00 87.31 106 ARG A N 1
ATOM 783 C CA . ARG A 1 106 ? -0.307 -3.437 10.267 1.00 87.31 106 ARG A CA 1
ATOM 784 C C . ARG A 1 106 ? -1.283 -3.882 11.343 1.00 87.31 106 ARG A C 1
ATOM 786 O O . ARG A 1 106 ? -0.929 -3.931 12.519 1.00 87.31 106 ARG A O 1
ATOM 793 N N . MET A 1 107 ? -2.486 -4.242 10.921 1.00 83.44 107 MET A N 1
ATOM 794 C CA . MET A 1 107 ? -3.508 -4.859 11.755 1.00 83.44 107 MET A CA 1
ATOM 795 C C . MET A 1 107 ? -3.565 -6.352 11.460 1.00 83.44 107 MET A C 1
ATOM 797 O O . MET A 1 107 ? -3.685 -6.737 10.303 1.00 83.44 107 MET A O 1
ATOM 801 N N . VAL A 1 108 ? -3.484 -7.188 12.490 1.00 83.00 108 VAL A N 1
ATOM 802 C CA . VAL A 1 108 ? -3.636 -8.644 12.383 1.00 83.00 108 VAL A CA 1
ATOM 803 C C . VAL A 1 108 ? -4.775 -9.077 13.280 1.00 83.00 108 VAL A C 1
ATOM 805 O O . VAL A 1 108 ? -4.783 -8.739 14.463 1.00 83.00 108 VAL A O 1
ATOM 808 N N . VAL A 1 109 ? -5.698 -9.855 12.730 1.00 76.81 109 VAL A N 1
ATOM 809 C CA . VAL A 1 109 ? -6.814 -10.431 13.476 1.00 76.81 109 VAL A CA 1
ATOM 810 C C . VAL A 1 109 ? -6.539 -11.918 13.662 1.00 76.81 109 VAL A C 1
ATOM 812 O O . VAL A 1 109 ? -6.251 -12.618 12.694 1.00 76.81 109 VAL A O 1
ATOM 815 N N . ARG A 1 110 ? -6.602 -12.415 14.896 1.00 78.2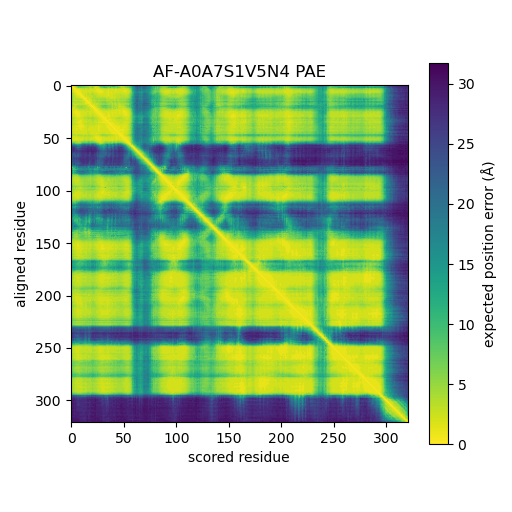5 110 ARG A N 1
ATOM 816 C CA . ARG A 1 110 ? -6.497 -13.846 15.231 1.00 78.25 110 ARG A CA 1
ATOM 817 C C . ARG A 1 110 ? -7.636 -14.250 16.151 1.00 78.25 110 ARG A C 1
ATOM 819 O O . ARG A 1 110 ? -8.161 -13.394 16.858 1.00 78.25 110 ARG A O 1
ATOM 826 N N . HIS A 1 111 ? -7.986 -15.528 16.195 1.00 71.25 111 HIS A N 1
ATOM 827 C CA . HIS A 1 111 ? -8.859 -16.019 17.254 1.00 71.25 111 HIS A CA 1
ATOM 828 C C . HIS A 1 111 ? -8.139 -15.982 18.609 1.00 71.25 111 HIS A C 1
ATOM 830 O O . HIS A 1 111 ? -6.914 -16.084 18.695 1.00 71.25 111 HIS A O 1
ATOM 836 N N . THR A 1 112 ? -8.900 -15.813 19.693 1.00 67.25 112 THR A N 1
ATOM 837 C CA . THR A 1 112 ? -8.367 -15.961 21.059 1.00 67.25 112 THR A CA 1
ATOM 838 C C . THR A 1 112 ? -7.937 -17.404 21.342 1.00 67.25 112 THR A C 1
ATOM 840 O O . THR A 1 112 ? -6.987 -17.615 22.095 1.00 67.25 112 THR A O 1
ATOM 843 N N . ASP A 1 113 ? -8.577 -18.387 20.698 1.00 67.50 113 ASP A N 1
ATOM 844 C CA . ASP A 1 113 ? -8.103 -19.770 20.615 1.00 67.50 113 ASP A CA 1
ATOM 845 C C . ASP A 1 113 ? -7.411 -20.016 19.265 1.00 67.50 113 ASP A C 1
ATOM 847 O O . ASP A 1 113 ? -8.060 -20.150 18.227 1.00 67.50 113 ASP A O 1
ATOM 851 N N . ALA A 1 114 ? -6.081 -20.132 19.285 1.00 60.59 114 ALA A N 1
ATOM 852 C CA . ALA A 1 114 ? -5.259 -20.368 18.094 1.00 60.59 114 ALA A CA 1
ATOM 853 C C . ALA A 1 114 ? -5.631 -21.653 17.321 1.00 60.59 114 ALA A C 1
ATOM 855 O O . ALA A 1 114 ? -5.302 -21.786 16.143 1.00 60.59 114 ALA A O 1
ATOM 856 N N . ARG A 1 115 ? -6.342 -22.611 17.943 1.00 57.34 115 ARG A N 1
ATOM 857 C CA . ARG A 1 115 ? -6.849 -23.815 17.253 1.00 57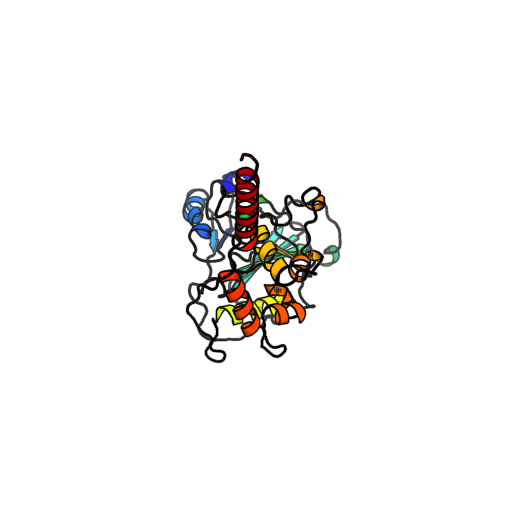.34 115 ARG A CA 1
ATOM 858 C C . ARG A 1 115 ? -7.971 -23.502 16.259 1.00 57.34 115 ARG A C 1
ATOM 860 O O . ARG A 1 115 ? -8.322 -24.369 15.461 1.00 57.34 115 ARG A O 1
ATOM 867 N N . GLN A 1 116 ? -8.522 -22.291 16.310 1.00 57.56 116 GLN A N 1
ATOM 868 C CA . GLN A 1 116 ? -9.678 -21.865 15.529 1.00 57.56 116 GLN A CA 1
ATOM 869 C C . GLN A 1 116 ? -9.333 -20.907 14.379 1.00 57.56 116 GLN A C 1
ATOM 871 O O . GLN A 1 116 ? -10.219 -20.599 13.595 1.00 57.56 116 GLN A O 1
ATOM 876 N N . ASP A 1 117 ? -8.065 -20.519 14.177 1.00 56.12 117 ASP A N 1
ATOM 877 C CA . ASP A 1 117 ? -7.630 -19.601 13.094 1.00 56.12 117 ASP A CA 1
ATOM 878 C C . ASP A 1 117 ? -7.979 -20.075 11.660 1.00 56.12 117 ASP A C 1
ATOM 880 O O . ASP A 1 117 ? -7.951 -19.288 10.708 1.00 56.12 117 ASP A O 1
ATOM 884 N N . ASN A 1 118 ? -8.328 -21.360 11.503 1.00 5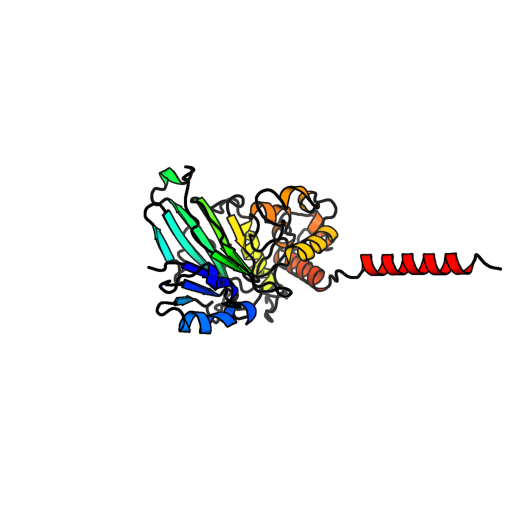3.12 118 ASN A N 1
ATOM 885 C CA . ASN A 1 118 ? -8.762 -21.981 10.246 1.00 53.12 118 ASN A CA 1
ATOM 886 C C . ASN A 1 118 ? -10.277 -22.262 10.169 1.00 53.12 118 ASN A C 1
ATOM 888 O O . ASN A 1 118 ? -10.743 -22.788 9.155 1.00 53.12 118 ASN A O 1
ATOM 892 N N . LEU A 1 119 ? -11.050 -21.972 11.220 1.00 50.22 119 LEU A N 1
ATOM 893 C CA . LEU A 1 119 ? -12.499 -22.161 11.221 1.00 50.22 119 LEU A CA 1
ATOM 894 C C . LEU A 1 119 ? -13.174 -20.940 10.588 1.00 50.22 119 LEU A C 1
ATOM 896 O O . LEU A 1 119 ? -12.874 -19.799 10.922 1.00 50.22 119 LEU A O 1
ATOM 900 N N . LYS A 1 120 ? -14.108 -21.182 9.662 1.00 42.41 120 LYS A N 1
ATOM 901 C CA . LYS A 1 120 ? -15.019 -20.138 9.186 1.00 42.41 120 LYS A CA 1
ATOM 902 C C . LYS A 1 120 ? -16.012 -19.850 10.304 1.00 42.41 120 LYS A C 1
ATOM 904 O O . LYS A 1 120 ? -16.937 -20.634 10.498 1.00 42.41 120 LYS A O 1
ATOM 909 N N . VAL A 1 121 ? -15.813 -18.764 11.034 1.00 42.00 121 VAL A N 1
ATOM 910 C CA . VAL A 1 121 ? -16.844 -18.225 11.921 1.00 42.00 121 VAL A CA 1
ATOM 911 C C . VAL A 1 121 ? -17.559 -17.104 11.163 1.00 42.00 121 VAL A C 1
ATOM 913 O O . VAL A 1 121 ? -16.907 -16.265 10.538 1.00 42.00 121 VAL A O 1
ATOM 916 N N . GLU A 1 122 ? -18.894 -17.138 11.129 1.00 38.50 122 GLU A N 1
ATOM 917 C CA . GLU A 1 122 ? -19.694 -15.999 10.663 1.00 38.50 122 GLU A CA 1
ATOM 918 C C . GLU A 1 122 ? -19.528 -14.876 11.690 1.00 38.50 122 GLU A C 1
ATOM 920 O O . GLU A 1 122 ? -20.010 -15.006 12.812 1.00 38.50 122 GLU A O 1
ATOM 925 N N . GLU A 1 123 ? -18.787 -13.818 11.353 1.00 47.66 123 GLU A N 1
ATOM 926 C CA . GLU A 1 123 ? -18.459 -12.755 12.310 1.00 47.66 123 GLU A CA 1
ATOM 927 C C . GLU A 1 123 ? -18.570 -11.345 11.721 1.00 47.66 123 GLU A C 1
ATOM 929 O O . GLU A 1 123 ? -18.341 -11.113 10.531 1.00 47.66 123 GLU A O 1
ATOM 934 N N . GLU A 1 124 ? -18.929 -10.421 12.614 1.00 40.19 124 GLU A N 1
ATOM 935 C CA . GLU A 1 124 ? -19.176 -8.998 12.380 1.00 40.19 124 GLU A CA 1
ATOM 936 C C . GLU A 1 124 ? -17.901 -8.222 11.967 1.00 40.19 124 GLU A C 1
ATOM 938 O O . GLU A 1 124 ? -16.786 -8.586 12.355 1.00 40.19 124 GLU A O 1
ATOM 943 N N . PRO A 1 125 ? -18.028 -7.119 11.204 1.00 42.69 125 PRO A N 1
ATOM 944 C CA . PRO A 1 125 ? -16.900 -6.289 10.774 1.00 42.69 125 PRO A CA 1
ATOM 945 C C . PRO A 1 125 ? -16.110 -5.696 11.951 1.00 42.69 125 PRO A C 1
ATOM 947 O O . PRO A 1 125 ? -16.667 -4.996 12.792 1.00 42.69 125 PRO A O 1
ATOM 950 N N . LEU A 1 126 ? -14.786 -5.885 11.973 1.00 45.09 126 LEU A N 1
ATOM 951 C CA . LEU A 1 126 ? -13.906 -5.357 13.030 1.00 45.09 126 LEU A CA 1
ATOM 952 C C . LEU A 1 126 ? -13.341 -3.941 12.785 1.00 45.09 126 LEU A C 1
ATOM 954 O O . LEU A 1 126 ? -12.579 -3.453 13.621 1.00 45.09 126 LEU A O 1
ATOM 958 N N . GLY A 1 127 ? -13.681 -3.245 11.690 1.00 45.72 127 GLY A N 1
ATOM 959 C CA . GLY A 1 127 ? -13.187 -1.875 11.491 1.00 45.72 127 GLY A CA 1
ATOM 960 C C . GLY A 1 127 ? -13.670 -1.138 10.240 1.00 45.72 127 GLY A C 1
ATOM 961 O O . GLY A 1 127 ? -14.151 -1.736 9.281 1.00 45.72 127 GLY A O 1
ATOM 962 N N . CYS A 1 128 ? -13.510 0.191 10.252 1.00 43.22 128 CYS A N 1
ATOM 963 C CA . CYS A 1 128 ? -13.805 1.077 9.128 1.00 43.22 128 CYS A CA 1
ATOM 964 C C . CYS A 1 128 ? -12.543 1.813 8.670 1.00 43.22 128 CYS A C 1
ATOM 966 O O . CYS A 1 128 ? -11.838 2.401 9.486 1.00 43.22 128 CYS A O 1
ATOM 968 N N . LEU A 1 129 ? -12.270 1.797 7.366 1.00 46.88 129 LEU A N 1
ATOM 969 C CA . LEU A 1 129 ? -11.235 2.606 6.728 1.00 46.88 129 LEU A CA 1
ATOM 970 C C . LEU A 1 129 ? -11.879 3.879 6.168 1.00 46.88 129 LEU A C 1
ATOM 972 O O . LEU A 1 129 ? -12.966 3.831 5.603 1.00 46.88 129 LEU A O 1
ATOM 976 N N . VAL A 1 130 ? -11.215 5.026 6.265 1.00 48.03 130 VAL A N 1
ATOM 977 C CA . VAL A 1 130 ? -11.629 6.219 5.516 1.00 48.03 130 VAL A CA 1
ATOM 978 C C . VAL A 1 130 ? -10.504 6.621 4.590 1.00 48.03 130 VAL A C 1
ATOM 980 O O . VAL A 1 130 ? -9.385 6.808 5.044 1.00 48.03 130 VAL A O 1
ATOM 983 N N . SER A 1 131 ? -10.792 6.719 3.292 1.00 46.19 131 SER A N 1
ATOM 984 C CA . SER A 1 131 ? -9.834 7.210 2.302 1.00 46.19 131 SER A CA 1
ATOM 985 C C . SER A 1 131 ? -10.350 8.510 1.706 1.00 46.19 131 SER A C 1
ATOM 987 O O . SER A 1 131 ? -11.517 8.657 1.332 1.00 46.19 131 SER A O 1
ATOM 989 N N . SER A 1 132 ? -9.463 9.488 1.616 1.00 43.38 132 SER A N 1
ATOM 990 C CA . SER A 1 132 ? -9.702 10.709 0.866 1.00 43.38 132 SER A CA 1
ATOM 991 C C . SER A 1 132 ? -9.365 10.463 -0.609 1.00 43.38 132 SER A C 1
ATOM 993 O O . SER A 1 132 ? -8.260 10.054 -0.970 1.00 43.38 132 SER A O 1
ATOM 995 N N . SER A 1 133 ? -10.328 10.726 -1.495 1.00 40.72 133 SER A N 1
ATOM 996 C CA . SER A 1 133 ? -10.027 10.901 -2.916 1.00 40.72 133 SER A CA 1
ATOM 997 C C . SER A 1 133 ? -9.513 12.331 -3.130 1.00 40.72 133 SER A C 1
ATOM 999 O O . SER A 1 133 ? -10.130 13.259 -2.608 1.00 40.72 133 SER A O 1
ATOM 1001 N N . PRO A 1 134 ? -8.429 12.546 -3.893 1.00 39.41 134 PRO A N 1
ATOM 1002 C CA . PRO A 1 134 ? -7.950 13.892 -4.216 1.00 39.41 134 PRO A CA 1
ATOM 1003 C C . PRO A 1 134 ? -8.897 14.668 -5.149 1.00 39.41 134 PRO A C 1
ATOM 1005 O O . PRO A 1 134 ? -8.879 15.895 -5.138 1.00 39.41 134 PRO A O 1
ATOM 1008 N N . ASP A 1 135 ? -9.753 13.971 -5.906 1.00 40.47 135 ASP A N 1
ATOM 1009 C CA . ASP A 1 135 ? -10.624 14.556 -6.940 1.00 40.47 135 ASP A CA 1
ATOM 1010 C C . ASP A 1 135 ? -12.128 14.300 -6.689 1.00 40.47 135 ASP A C 1
ATOM 1012 O O . ASP A 1 135 ? -12.965 14.506 -7.571 1.00 40.47 135 ASP A O 1
ATOM 1016 N N . GLY A 1 136 ? -12.499 13.838 -5.490 1.00 47.69 136 GLY A N 1
ATOM 1017 C CA . GLY A 1 136 ? -13.876 13.486 -5.135 1.00 47.69 136 GLY A CA 1
ATOM 1018 C C . GLY A 1 136 ? -14.213 13.798 -3.676 1.00 47.69 136 GLY A C 1
ATOM 1019 O O . GLY A 1 136 ? -13.319 14.101 -2.887 1.00 47.69 136 GLY A O 1
ATOM 1020 N N . PRO A 1 137 ? -15.500 13.744 -3.284 1.00 50.59 137 PRO A N 1
ATOM 1021 C CA . PRO A 1 137 ? -15.865 13.889 -1.882 1.00 50.59 137 PRO A CA 1
ATOM 1022 C C . PRO A 1 137 ? -15.167 12.798 -1.049 1.00 50.59 137 PRO A C 1
ATOM 1024 O O . PRO A 1 137 ? -15.007 11.673 -1.535 1.00 50.59 137 PRO A O 1
ATOM 1027 N N . PRO A 1 138 ? -14.750 13.103 0.191 1.00 55.25 138 PRO A N 1
ATOM 1028 C CA . PRO A 1 138 ? -14.125 12.120 1.066 1.00 55.25 138 PRO A CA 1
ATOM 1029 C C . PRO A 1 138 ? -15.044 10.904 1.224 1.00 55.25 138 PRO A C 1
ATOM 1031 O O . PRO A 1 138 ? -16.241 11.049 1.482 1.00 55.25 138 PRO A O 1
ATOM 1034 N N . ALA A 1 139 ? -14.485 9.707 1.039 1.00 57.50 139 ALA A N 1
ATOM 1035 C CA . ALA A 1 139 ? -15.236 8.461 1.010 1.00 57.50 139 ALA A CA 1
ATOM 1036 C C . ALA A 1 139 ? -14.756 7.534 2.131 1.00 57.50 139 ALA A C 1
ATOM 1038 O O . ALA A 1 139 ? -13.619 7.071 2.171 1.00 57.50 139 ALA A O 1
ATOM 1039 N N . ALA A 1 140 ? -15.653 7.235 3.060 1.00 59.66 140 ALA A N 1
ATOM 1040 C CA . ALA A 1 140 ? -15.413 6.241 4.089 1.00 59.66 140 ALA A CA 1
ATOM 1041 C C . ALA A 1 140 ? -15.931 4.877 3.632 1.00 59.66 140 ALA A C 1
ATOM 1043 O O . ALA A 1 140 ? -17.025 4.769 3.077 1.00 59.66 140 ALA A O 1
ATOM 1044 N N . VAL A 1 141 ? -15.145 3.832 3.873 1.00 60.00 141 VAL A N 1
ATOM 1045 C CA . VAL A 1 141 ? -15.480 2.449 3.547 1.00 60.00 141 VAL A CA 1
ATOM 1046 C C . VAL A 1 141 ? -15.257 1.572 4.770 1.00 60.00 141 VAL A C 1
ATOM 1048 O O . VAL A 1 141 ? -14.138 1.384 5.240 1.00 60.00 141 VAL A O 1
ATOM 1051 N N . SER A 1 142 ? -16.330 0.955 5.256 1.00 60.12 142 SER A N 1
ATOM 1052 C CA . SER A 1 142 ? -16.190 -0.102 6.253 1.00 60.12 142 SER A CA 1
ATOM 1053 C C . SER A 1 142 ? -15.555 -1.346 5.631 1.00 60.12 142 SER A C 1
ATOM 1055 O O . SER A 1 142 ? -15.997 -1.791 4.567 1.00 60.12 142 SER A O 1
ATOM 1057 N N . GLN A 1 143 ? -14.525 -1.896 6.279 1.00 61.56 143 GLN A N 1
ATOM 1058 C CA . GLN A 1 143 ? -13.801 -3.072 5.802 1.00 61.56 143 GLN A CA 1
ATOM 1059 C C . GLN A 1 143 ? -13.768 -4.138 6.894 1.00 61.56 143 GLN A C 1
ATOM 1061 O O . GLN A 1 143 ? -13.009 -4.058 7.860 1.00 61.56 143 GLN A O 1
ATOM 1066 N N . SER A 1 144 ? -14.552 -5.193 6.697 1.00 62.66 144 SER A N 1
ATOM 1067 C CA . SER A 1 144 ? -14.501 -6.375 7.551 1.00 62.66 144 SER A CA 1
ATOM 1068 C C . SER A 1 144 ? -13.189 -7.131 7.345 1.00 62.66 144 SER A C 1
ATOM 1070 O O . SER A 1 144 ? -12.756 -7.354 6.210 1.00 62.66 144 SER A O 1
ATOM 1072 N N . LEU A 1 145 ? -12.577 -7.562 8.448 1.00 64.31 145 LEU A N 1
ATOM 1073 C CA . LEU A 1 145 ? -11.461 -8.503 8.458 1.00 64.31 145 LEU A CA 1
ATOM 1074 C C . LEU A 1 145 ? -11.835 -9.722 9.291 1.00 64.31 145 LEU A C 1
ATOM 1076 O O . LEU A 1 145 ? -12.403 -9.590 10.370 1.00 64.31 145 LEU A O 1
ATOM 1080 N N . HIS A 1 146 ? -11.453 -10.894 8.797 1.00 69.19 146 HIS A N 1
ATOM 1081 C CA . HIS A 1 146 ? -11.656 -12.169 9.477 1.00 69.19 146 HIS A CA 1
ATOM 1082 C C . HIS A 1 146 ? -10.406 -12.586 10.261 1.00 69.19 146 HIS A C 1
ATOM 1084 O O . HIS A 1 146 ? -9.293 -12.151 9.954 1.00 69.19 146 HIS A O 1
ATOM 1090 N N . ALA A 1 147 ? -10.569 -13.480 11.237 1.00 70.94 147 ALA A N 1
ATOM 1091 C CA . ALA A 1 147 ? -9.442 -14.093 11.933 1.00 70.94 147 ALA A CA 1
ATOM 1092 C C . ALA A 1 147 ? -8.516 -14.812 10.948 1.00 70.94 147 ALA A C 1
ATOM 1094 O O . ALA A 1 147 ? -8.973 -15.424 9.986 1.00 70.94 147 ALA A O 1
ATOM 1095 N N . GLY A 1 148 ? -7.208 -14.705 11.172 1.00 77.19 148 GLY A N 1
ATOM 1096 C CA . GLY A 1 148 ? -6.159 -15.152 10.262 1.00 77.19 148 GLY A CA 1
ATOM 1097 C C . GLY A 1 148 ? -5.923 -14.220 9.066 1.00 77.19 148 GLY A C 1
ATOM 1098 O O . GLY A 1 148 ? -5.161 -14.584 8.173 1.00 77.19 148 GLY A O 1
ATOM 1099 N N . CYS A 1 149 ? -6.556 -13.041 9.019 1.00 84.00 149 CYS A N 1
ATOM 1100 C CA . CYS A 1 149 ? -6.286 -12.006 8.020 1.00 84.00 149 CYS A CA 1
ATOM 1101 C C . CYS A 1 149 ? -5.522 -10.816 8.616 1.00 84.00 149 CYS A C 1
ATOM 1103 O O . CYS A 1 149 ? -5.475 -10.601 9.832 1.00 84.00 149 CYS A O 1
ATOM 1105 N N . ALA A 1 150 ? -4.918 -10.029 7.731 1.00 85.75 150 ALA A N 1
ATOM 1106 C CA . ALA A 1 150 ? -4.266 -8.776 8.070 1.00 85.75 150 ALA A CA 1
ATOM 1107 C C . ALA A 1 150 ? -4.691 -7.641 7.138 1.00 85.75 150 ALA A C 1
ATOM 1109 O O . ALA A 1 150 ? -5.102 -7.875 6.004 1.00 85.75 150 ALA A O 1
ATOM 1110 N N . ALA A 1 151 ? -4.536 -6.410 7.610 1.00 85.31 151 ALA A N 1
ATOM 1111 C CA . ALA A 1 151 ? -4.616 -5.203 6.802 1.00 85.31 151 ALA A CA 1
ATOM 1112 C C . ALA A 1 151 ? -3.360 -4.353 7.000 1.00 85.31 151 ALA A C 1
ATOM 1114 O O . ALA A 1 151 ? -2.892 -4.159 8.125 1.00 85.31 151 ALA A O 1
ATOM 1115 N N . LEU A 1 152 ? -2.818 -3.858 5.894 1.00 89.00 152 LEU A N 1
ATOM 1116 C CA . LEU A 1 152 ? -1.707 -2.922 5.830 1.00 89.00 152 LEU A CA 1
ATOM 1117 C C . LEU A 1 152 ? -2.264 -1.565 5.422 1.00 89.00 152 LEU A C 1
ATOM 1119 O O . LEU A 1 152 ? -2.622 -1.373 4.265 1.00 89.00 152 LEU A O 1
ATOM 1123 N N . PHE A 1 153 ? -2.320 -0.635 6.365 1.00 89.00 153 PHE A N 1
ATOM 1124 C CA . PHE A 1 153 ? -2.636 0.758 6.097 1.00 89.00 153 PHE A CA 1
ATOM 1125 C C . PHE A 1 153 ? -1.341 1.471 5.748 1.00 89.00 153 PHE A C 1
ATOM 1127 O O . PHE A 1 153 ? -0.476 1.679 6.606 1.00 89.00 153 PHE A O 1
ATOM 1134 N N . THR A 1 154 ? -1.176 1.771 4.469 1.00 91.06 154 THR A N 1
ATOM 1135 C CA . THR A 1 154 ? 0.108 2.200 3.917 1.00 91.06 154 THR A CA 1
ATOM 1136 C C . THR A 1 154 ? 0.218 3.706 3.744 1.00 91.06 154 THR A C 1
ATOM 1138 O O . THR A 1 154 ? 1.289 4.174 3.348 1.00 91.06 154 THR A O 1
ATOM 1141 N N . GLY A 1 155 ? -0.861 4.447 4.035 1.00 89.81 155 GLY A N 1
ATOM 1142 C CA . GLY A 1 155 ? -0.969 5.870 3.734 1.00 89.81 155 GLY A CA 1
ATOM 1143 C C . GLY A 1 155 ? -0.527 6.105 2.297 1.00 89.81 155 GLY A C 1
ATOM 1144 O O . GLY A 1 155 ? -0.942 5.388 1.383 1.00 89.81 155 GLY A O 1
ATOM 1145 N N . ASP A 1 156 ? 0.441 6.995 2.140 1.00 92.19 156 ASP A N 1
ATOM 1146 C CA . ASP A 1 156 ? 0.977 7.349 0.832 1.00 92.19 156 ASP A CA 1
ATOM 1147 C C . ASP A 1 156 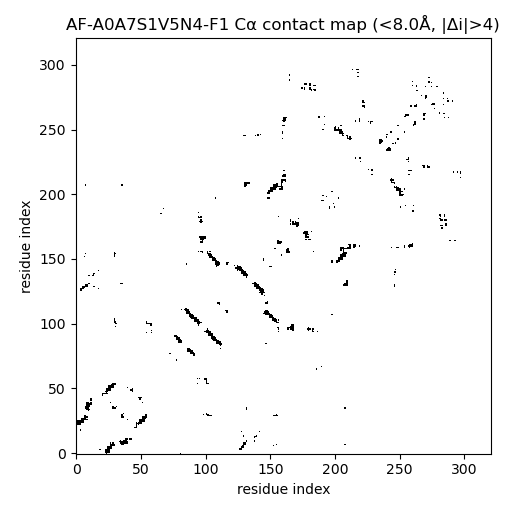? 2.243 6.589 0.436 1.00 92.19 156 ASP A C 1
ATOM 1149 O O . ASP A 1 156 ? 2.869 6.886 -0.578 1.00 92.19 156 ASP A O 1
ATOM 1153 N N . THR A 1 157 ? 2.636 5.564 1.192 1.00 92.62 157 THR A N 1
ATOM 1154 C CA . THR A 1 157 ? 3.824 4.760 0.867 1.00 92.62 157 THR A CA 1
ATOM 1155 C C . THR A 1 157 ? 3.551 3.775 -0.271 1.00 92.62 157 THR A C 1
ATOM 1157 O O . THR A 1 157 ? 4.305 3.718 -1.246 1.00 92.62 157 THR A O 1
ATOM 1160 N N . LEU A 1 158 ? 2.462 3.010 -0.170 1.00 92.38 158 LEU A N 1
ATOM 1161 C CA . LEU A 1 158 ? 2.002 2.061 -1.187 1.00 92.38 158 LEU A CA 1
ATOM 1162 C C . LEU A 1 158 ? 0.544 2.348 -1.538 1.00 92.38 158 LEU A C 1
ATOM 1164 O O . LEU A 1 158 ? -0.249 2.709 -0.673 1.00 92.38 158 LEU A O 1
ATOM 1168 N N . PHE A 1 159 ? 0.197 2.123 -2.800 1.00 89.75 159 PHE A N 1
ATOM 1169 C CA . PHE A 1 159 ? -1.166 2.217 -3.315 1.00 89.75 159 PHE A CA 1
ATOM 1170 C C . PHE A 1 159 ? -1.485 0.975 -4.136 1.00 89.75 159 PHE A C 1
ATOM 1172 O O . PHE A 1 159 ? -0.574 0.253 -4.550 1.00 89.75 159 PHE A O 1
ATOM 1179 N N . ALA A 1 160 ? -2.760 0.795 -4.479 1.00 87.00 160 ALA A N 1
ATOM 1180 C CA . ALA A 1 160 ? -3.137 -0.181 -5.489 1.00 87.00 160 ALA A CA 1
ATOM 1181 C C . ALA A 1 160 ? -2.335 0.062 -6.783 1.00 87.00 160 ALA A C 1
ATOM 1183 O O . ALA A 1 160 ? -2.326 1.168 -7.345 1.00 87.00 160 ALA A O 1
ATOM 1184 N N . CYS A 1 161 ? -1.619 -0.969 -7.229 1.00 91.12 161 CYS A N 1
ATOM 1185 C CA . CYS A 1 161 ? -0.763 -0.979 -8.411 1.00 91.12 161 CYS A CA 1
ATOM 1186 C C . CYS A 1 161 ? 0.339 0.110 -8.452 1.00 91.12 161 CYS A C 1
ATOM 1188 O O . CYS A 1 161 ? 0.885 0.398 -9.522 1.00 91.12 161 CYS A O 1
ATOM 1190 N N . GLY A 1 162 ? 0.680 0.748 -7.328 1.00 93.12 162 GLY A N 1
ATOM 1191 C CA . GLY A 1 162 ? 1.670 1.826 -7.293 1.00 93.12 162 GLY A CA 1
ATOM 1192 C C . GLY A 1 162 ? 2.303 2.081 -5.925 1.00 93.12 162 GLY A C 1
ATOM 1193 O O . GLY A 1 162 ? 2.113 1.335 -4.969 1.00 93.12 162 GLY A O 1
ATOM 1194 N N . ALA A 1 163 ? 3.068 3.169 -5.850 1.00 94.94 163 ALA A N 1
ATOM 1195 C CA . ALA A 1 163 ? 3.709 3.666 -4.635 1.00 94.94 163 ALA A CA 1
ATOM 1196 C C . ALA A 1 163 ? 3.686 5.201 -4.595 1.00 94.94 163 ALA A C 1
ATOM 1198 O O . ALA A 1 163 ? 3.449 5.851 -5.627 1.00 94.94 163 ALA A O 1
ATOM 1199 N N . GLY A 1 164 ? 3.966 5.762 -3.420 1.00 93.19 164 GLY A N 1
ATOM 1200 C CA . GLY A 1 164 ? 4.140 7.193 -3.180 1.00 93.19 164 GLY A CA 1
ATOM 1201 C C . GLY A 1 164 ? 5.223 7.848 -4.016 1.00 93.19 164 GLY A C 1
ATOM 1202 O O . GLY A 1 164 ? 6.158 7.192 -4.487 1.00 93.19 164 GLY A O 1
ATOM 1203 N N . ARG A 1 165 ? 5.111 9.168 -4.180 1.00 93.62 165 ARG A N 1
ATOM 1204 C CA . ARG A 1 165 ? 6.256 10.010 -4.553 1.00 93.62 165 ARG A CA 1
ATOM 1205 C C . ARG A 1 165 ? 7.222 10.099 -3.377 1.00 93.62 165 ARG A C 1
ATOM 1207 O O . ARG A 1 165 ? 6.780 10.053 -2.233 1.00 93.62 165 ARG A O 1
ATOM 1214 N N . PHE A 1 166 ? 8.510 10.249 -3.668 1.00 92.31 166 PHE A N 1
ATOM 1215 C CA . PHE A 1 166 ? 9.531 10.467 -2.646 1.00 92.31 166 PHE A CA 1
ATOM 1216 C C . PHE A 1 166 ? 9.663 11.971 -2.393 1.00 92.31 166 PHE A C 1
ATOM 1218 O O . PHE A 1 166 ? 10.251 12.681 -3.207 1.00 92.31 166 PHE A O 1
ATOM 1225 N N . PHE A 1 167 ? 9.105 12.466 -1.287 1.00 85.00 167 PHE A N 1
ATOM 1226 C CA . PHE A 1 167 ? 9.264 13.865 -0.868 1.00 85.00 167 PHE A CA 1
ATOM 1227 C C . PHE A 1 167 ? 10.441 14.067 0.095 1.00 85.00 167 PHE A C 1
ATOM 1229 O O . PHE A 1 167 ? 10.742 15.192 0.491 1.00 85.00 167 PHE A O 1
ATOM 1236 N N . THR A 1 168 ? 11.143 12.993 0.462 1.00 72.50 168 THR A N 1
ATOM 1237 C CA . THR A 1 168 ? 12.341 13.069 1.300 1.00 72.50 168 THR A CA 1
ATOM 1238 C C . THR A 1 168 ? 13.497 13.713 0.533 1.00 72.50 168 THR A C 1
ATOM 1240 O O . THR A 1 168 ? 13.855 13.252 -0.550 1.00 72.50 168 THR A O 1
ATOM 1243 N N . SER A 1 169 ? 14.140 14.723 1.119 1.00 70.06 169 SER A N 1
ATOM 1244 C CA . SER A 1 169 ? 15.342 15.361 0.558 1.00 70.06 169 SER A CA 1
ATOM 1245 C C . SER A 1 169 ? 16.645 14.623 0.886 1.00 70.06 169 SER A C 1
ATOM 1247 O O . SER A 1 169 ? 17.717 15.032 0.441 1.00 70.06 169 SER A O 1
ATOM 1249 N N . THR A 1 170 ? 16.577 13.550 1.677 1.00 79.75 170 THR A N 1
ATOM 1250 C CA . THR A 1 170 ? 17.743 12.769 2.088 1.00 79.75 170 THR A CA 1
ATOM 1251 C C . THR A 1 170 ? 18.210 11.846 0.972 1.00 79.75 170 THR A C 1
ATOM 1253 O O . THR A 1 170 ? 17.422 11.149 0.329 1.00 79.75 170 THR A O 1
ATOM 1256 N N . VAL A 1 171 ? 19.525 11.813 0.780 1.00 84.31 171 VAL A N 1
ATOM 1257 C CA . VAL A 1 171 ? 20.198 10.851 -0.088 1.00 84.31 171 VAL A CA 1
ATOM 1258 C C . VAL A 1 171 ? 20.939 9.830 0.760 1.00 84.31 171 VAL A C 1
ATOM 1260 O O . VAL A 1 171 ? 21.494 10.151 1.810 1.00 84.31 171 VAL A O 1
ATOM 1263 N N . ASP A 1 172 ? 20.922 8.590 0.306 1.00 79.44 172 ASP A N 1
ATOM 1264 C CA . ASP A 1 172 ? 21.706 7.501 0.854 1.00 79.44 172 ASP A CA 1
ATOM 1265 C C . ASP A 1 172 ? 23.184 7.734 0.508 1.00 79.44 172 ASP A C 1
ATOM 1267 O O . ASP A 1 172 ? 23.547 7.913 -0.657 1.00 79.44 172 ASP A O 1
ATOM 1271 N N . SER A 1 173 ? 24.040 7.791 1.529 1.00 75.00 173 SER A N 1
ATOM 1272 C CA . SER A 1 173 ? 25.450 8.160 1.370 1.00 75.00 173 SER A CA 1
ATOM 1273 C C . SER A 1 173 ? 26.279 7.126 0.607 1.00 75.00 173 SER A C 1
ATOM 1275 O O . SER A 1 173 ? 27.334 7.475 0.085 1.00 75.00 173 SER A O 1
ATOM 1277 N N . GLU A 1 174 ? 25.833 5.869 0.555 1.00 73.00 174 GLU A N 1
ATOM 1278 C CA . GLU A 1 174 ? 26.551 4.787 -0.126 1.00 73.00 174 GLU A CA 1
ATOM 1279 C C . GLU A 1 174 ? 26.165 4.704 -1.606 1.00 73.00 174 GLU A C 1
ATOM 1281 O O . GLU A 1 174 ? 27.013 4.469 -2.464 1.00 73.00 174 GLU A O 1
ATOM 1286 N N . THR A 1 175 ? 24.886 4.920 -1.915 1.00 72.31 175 THR A N 1
ATOM 1287 C CA . THR A 1 175 ? 24.341 4.752 -3.270 1.00 72.31 175 THR A CA 1
ATOM 1288 C C . THR A 1 175 ? 24.140 6.065 -4.028 1.00 72.31 175 THR A C 1
ATOM 1290 O O . THR A 1 175 ? 24.002 6.041 -5.251 1.00 72.31 175 THR A O 1
ATOM 1293 N N . GLY A 1 176 ? 24.102 7.209 -3.336 1.00 80.44 176 GLY A N 1
ATOM 1294 C CA . GLY A 1 176 ? 23.784 8.518 -3.920 1.00 80.44 176 GLY A CA 1
ATOM 1295 C C . GLY A 1 176 ? 22.322 8.668 -4.365 1.00 80.44 176 GLY A C 1
ATOM 1296 O O . GLY A 1 176 ? 21.988 9.623 -5.064 1.00 80.44 176 GLY A O 1
ATOM 1297 N N . LEU A 1 177 ? 21.451 7.726 -3.992 1.00 82.94 177 LEU A N 1
ATOM 1298 C CA . LEU A 1 177 ? 20.032 7.696 -4.351 1.00 82.94 177 LEU A CA 1
ATOM 1299 C C . LEU A 1 177 ? 19.160 8.336 -3.266 1.00 82.94 177 LEU A C 1
ATOM 1301 O O . LEU A 1 177 ? 19.608 8.453 -2.129 1.00 82.94 177 LEU A O 1
ATOM 1305 N N . PRO A 1 178 ? 17.894 8.692 -3.554 1.00 86.12 178 PRO A N 1
ATOM 1306 C CA . PRO A 1 178 ? 16.952 9.077 -2.507 1.00 86.12 178 PRO A CA 1
ATOM 1307 C C . PRO A 1 178 ? 16.853 7.977 -1.441 1.00 86.12 178 PRO A C 1
ATOM 1309 O O . PRO A 1 178 ? 16.549 6.830 -1.773 1.00 86.12 178 PRO A O 1
ATOM 1312 N N . ALA A 1 179 ? 17.063 8.316 -0.166 1.00 87.38 179 ALA A N 1
ATOM 1313 C CA . ALA A 1 179 ? 17.021 7.348 0.937 1.00 87.38 179 ALA A CA 1
ATOM 1314 C C . ALA A 1 179 ? 15.671 6.609 1.004 1.00 87.38 179 ALA A C 1
ATOM 1316 O O . ALA A 1 179 ? 15.609 5.423 1.334 1.00 87.38 179 ALA A O 1
ATOM 1317 N N . ALA A 1 180 ? 14.593 7.281 0.587 1.00 89.75 180 ALA A N 1
ATOM 1318 C CA . ALA A 1 180 ? 13.271 6.699 0.396 1.00 89.75 180 ALA A CA 1
ATOM 1319 C C . ALA A 1 180 ? 13.264 5.400 -0.429 1.00 89.75 180 ALA A C 1
ATOM 1321 O O . ALA A 1 180 ? 12.505 4.481 -0.118 1.00 89.75 180 ALA A O 1
ATOM 1322 N N . ALA A 1 181 ? 14.123 5.287 -1.448 1.00 91.75 181 ALA A N 1
ATOM 1323 C CA . ALA A 1 181 ? 14.217 4.084 -2.269 1.00 91.75 181 ALA A CA 1
ATOM 1324 C C . ALA A 1 181 ? 14.749 2.885 -1.466 1.00 91.75 181 ALA A C 1
ATOM 1326 O O . ALA A 1 181 ? 14.250 1.770 -1.627 1.00 91.75 181 ALA A O 1
ATOM 1327 N N . THR A 1 182 ? 15.705 3.111 -0.559 1.00 91.38 182 THR A N 1
ATOM 1328 C CA . THR A 1 182 ? 16.216 2.090 0.368 1.00 91.38 182 THR A CA 1
ATOM 1329 C C . THR A 1 182 ? 15.132 1.650 1.350 1.00 91.38 182 THR A C 1
ATOM 1331 O O . THR A 1 182 ? 14.914 0.453 1.541 1.00 91.38 182 THR A O 1
ATOM 1334 N N . HIS A 1 183 ? 14.383 2.595 1.925 1.00 90.62 183 HIS A N 1
ATOM 1335 C CA . HIS A 1 183 ? 13.283 2.276 2.841 1.00 90.62 183 HIS A CA 1
ATOM 1336 C C . HIS A 1 183 ? 12.152 1.501 2.154 1.00 90.62 183 HIS A C 1
ATOM 1338 O O . HIS A 1 183 ? 11.667 0.507 2.703 1.00 90.62 183 HIS A O 1
ATOM 1344 N N . LEU A 1 184 ? 11.786 1.892 0.929 1.00 92.38 184 LEU A N 1
ATOM 1345 C CA . LEU A 1 184 ? 10.820 1.151 0.124 1.00 92.38 184 LEU A CA 1
ATOM 1346 C C . LEU A 1 184 ? 11.342 -0.252 -0.227 1.00 92.38 184 LEU A C 1
ATOM 1348 O O . LEU A 1 184 ? 10.580 -1.210 -0.146 1.00 92.38 184 LEU A O 1
ATOM 1352 N N . ALA A 1 185 ? 12.632 -0.411 -0.541 1.00 93.00 185 ALA A N 1
ATOM 1353 C CA . ALA A 1 185 ? 13.230 -1.724 -0.799 1.00 93.00 185 ALA A CA 1
ATOM 1354 C C . ALA A 1 185 ? 13.151 -2.661 0.418 1.00 93.00 185 ALA A C 1
ATOM 1356 O O . ALA A 1 185 ? 12.831 -3.844 0.264 1.00 93.00 185 ALA A O 1
ATOM 1357 N N . CYS A 1 186 ? 13.406 -2.146 1.627 1.00 91.19 186 CYS A N 1
ATOM 1358 C CA . CYS A 1 186 ? 13.238 -2.910 2.866 1.00 91.19 186 CYS A CA 1
ATOM 1359 C C . CYS A 1 186 ? 11.782 -3.348 3.065 1.00 91.19 186 CYS A C 1
ATOM 1361 O O . CYS A 1 186 ? 11.536 -4.508 3.401 1.00 91.19 186 CYS A O 1
ATOM 1363 N N . LEU A 1 187 ? 10.821 -2.449 2.819 1.00 91.88 187 LEU A N 1
ATOM 1364 C CA . LEU A 1 187 ? 9.399 -2.781 2.882 1.00 91.88 187 LEU A CA 1
ATOM 1365 C C . LEU A 1 187 ? 9.039 -3.880 1.879 1.00 91.88 187 LEU A C 1
ATOM 1367 O O . LEU A 1 187 ? 8.457 -4.885 2.275 1.00 91.88 187 LEU A O 1
ATOM 1371 N N . VAL A 1 188 ? 9.408 -3.711 0.605 1.00 93.75 188 VAL A N 1
ATOM 1372 C CA . VAL A 1 188 ? 9.148 -4.699 -0.453 1.00 93.75 188 VAL A CA 1
ATOM 1373 C C . VAL A 1 188 ? 9.701 -6.058 -0.043 1.00 93.75 188 VAL A C 1
ATOM 1375 O O . VAL A 1 188 ? 8.955 -7.028 -0.042 1.00 93.75 188 VAL A O 1
ATOM 1378 N N . SER A 1 189 ? 10.960 -6.110 0.402 1.00 92.31 189 SER A N 1
ATOM 1379 C CA . SER A 1 189 ? 11.612 -7.357 0.824 1.00 92.31 189 SER A CA 1
ATOM 1380 C C . SER A 1 189 ? 10.856 -8.060 1.956 1.00 92.31 189 SER A C 1
ATOM 1382 O O . SER A 1 189 ? 10.758 -9.287 1.974 1.00 92.31 189 SER A O 1
ATOM 1384 N N . HIS A 1 190 ? 10.296 -7.289 2.894 1.00 90.88 190 HIS A N 1
ATOM 1385 C CA . HIS A 1 190 ? 9.466 -7.835 3.960 1.00 90.88 190 HIS A CA 1
ATOM 1386 C C . HIS A 1 190 ? 8.124 -8.370 3.436 1.00 90.88 190 HIS A C 1
ATOM 1388 O O . HIS A 1 190 ? 7.747 -9.498 3.752 1.00 90.88 190 HIS A O 1
ATOM 1394 N N . LEU A 1 191 ? 7.423 -7.585 2.615 1.00 92.12 191 LEU A N 1
ATOM 1395 C CA . LEU A 1 191 ? 6.108 -7.942 2.073 1.00 92.12 191 LEU A CA 1
ATOM 1396 C C . LEU A 1 191 ? 6.161 -9.114 1.082 1.00 92.12 191 LEU A C 1
ATOM 1398 O O . LEU A 1 191 ? 5.180 -9.837 0.934 1.00 92.12 191 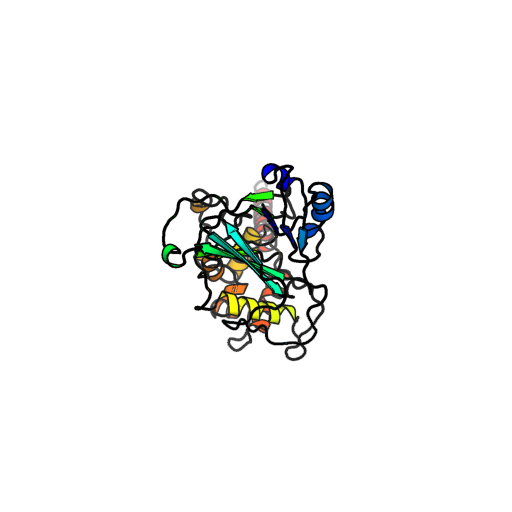LEU A O 1
ATOM 1402 N N . THR A 1 192 ? 7.302 -9.331 0.429 1.00 90.19 192 THR A N 1
ATOM 1403 C CA . THR A 1 192 ? 7.535 -10.468 -0.474 1.00 90.19 192 THR A CA 1
ATOM 1404 C C . THR A 1 192 ? 8.059 -11.712 0.249 1.00 90.19 192 THR A C 1
ATOM 1406 O O . THR A 1 192 ? 8.346 -12.718 -0.396 1.00 90.19 192 THR A O 1
ATOM 1409 N N . SER A 1 193 ? 8.254 -11.654 1.571 1.00 90.69 193 SER A N 1
ATOM 1410 C CA . SER A 1 193 ? 8.825 -12.767 2.329 1.00 90.69 193 SER A CA 1
ATOM 1411 C C . SER A 1 193 ? 7.877 -13.974 2.347 1.00 90.69 193 SER A C 1
ATOM 1413 O O . SER A 1 193 ? 6.698 -13.814 2.675 1.00 90.69 193 SER A O 1
ATOM 1415 N N . PRO A 1 194 ? 8.370 -15.204 2.097 1.00 88.44 194 PRO A N 1
ATOM 1416 C CA . PRO A 1 194 ? 7.551 -16.413 2.205 1.00 88.44 194 PRO A CA 1
ATOM 1417 C C . PRO A 1 194 ? 7.104 -16.700 3.647 1.00 88.44 194 PRO A C 1
ATOM 1419 O O . PRO A 1 194 ? 6.165 -17.461 3.855 1.00 88.44 194 PRO A O 1
ATOM 1422 N N . SER A 1 195 ? 7.755 -16.084 4.639 1.00 89.69 195 SER A N 1
ATOM 1423 C CA . SER A 1 195 ? 7.433 -16.232 6.063 1.00 89.69 195 SER A CA 1
ATOM 1424 C C . SER A 1 195 ? 6.450 -15.173 6.578 1.00 89.69 195 SER A C 1
ATOM 1426 O O . SER A 1 195 ? 6.282 -15.043 7.791 1.00 89.69 195 SER A O 1
ATOM 1428 N N . LEU A 1 196 ? 5.847 -14.367 5.696 1.00 88.75 196 LEU A N 1
ATOM 1429 C CA . LEU A 1 196 ? 4.859 -13.366 6.094 1.00 88.75 196 LEU A CA 1
ATOM 1430 C C . LEU A 1 196 ? 3.601 -14.053 6.655 1.00 88.75 196 LEU A C 1
ATOM 1432 O O . LEU A 1 196 ? 2.977 -14.863 5.974 1.00 88.75 196 LEU A O 1
ATOM 1436 N N . ASP A 1 197 ? 3.220 -13.700 7.884 1.00 86.88 197 ASP A N 1
ATOM 1437 C CA . ASP A 1 197 ? 2.037 -14.237 8.567 1.00 86.88 197 ASP A CA 1
ATOM 1438 C C . ASP A 1 197 ? 1.149 -13.112 9.122 1.00 86.88 197 ASP A C 1
ATOM 1440 O O . ASP A 1 197 ? 1.618 -12.340 9.975 1.00 86.88 197 ASP A O 1
ATOM 1444 N N . PRO A 1 198 ? -0.125 -12.983 8.703 1.00 88.00 198 PRO A N 1
ATOM 1445 C CA . PRO A 1 198 ? -0.824 -13.759 7.669 1.00 88.00 198 PRO A CA 1
ATOM 1446 C C . PRO A 1 198 ? -0.197 -13.709 6.266 1.00 88.00 198 PRO A C 1
ATOM 1448 O O . PRO A 1 198 ? 0.467 -12.722 5.938 1.00 88.00 198 PRO A O 1
ATOM 1451 N N . PRO A 1 199 ? -0.428 -14.734 5.418 1.00 91.06 199 PRO A N 1
ATOM 1452 C CA . PRO A 1 199 ? 0.158 -14.799 4.083 1.00 91.06 199 PRO A CA 1
ATOM 1453 C C . PRO A 1 199 ? -0.383 -13.696 3.157 1.00 91.06 199 PRO A C 1
ATOM 1455 O O . PRO A 1 199 ? -1.453 -13.133 3.419 1.00 91.06 199 PRO A O 1
ATOM 1458 N N . PRO A 1 200 ? 0.288 -13.420 2.019 1.00 92.62 200 PRO A N 1
ATOM 1459 C CA . PRO A 1 200 ? -0.126 -12.374 1.080 1.00 92.62 200 PRO A CA 1
ATOM 1460 C C . PRO A 1 200 ? -1.582 -12.470 0.602 1.00 92.62 200 PRO A C 1
ATOM 1462 O O . PRO A 1 200 ? -2.252 -11.452 0.454 1.00 92.62 200 PRO A O 1
ATOM 1465 N N . ALA A 1 201 ? -2.109 -13.683 0.414 1.00 89.12 201 ALA A N 1
ATOM 1466 C CA . ALA A 1 201 ? -3.499 -13.899 -0.006 1.00 89.12 201 ALA A CA 1
ATOM 1467 C C . ALA A 1 201 ? -4.536 -13.512 1.067 1.00 89.12 201 ALA A C 1
ATOM 1469 O O . ALA A 1 201 ? -5.706 -13.319 0.752 1.00 89.12 201 ALA A O 1
ATOM 1470 N N . ARG A 1 202 ? -4.112 -13.393 2.332 1.00 87.75 202 ARG A N 1
ATOM 1471 C CA . ARG A 1 202 ? -4.946 -13.010 3.483 1.00 87.75 202 ARG A CA 1
ATOM 1472 C C . ARG A 1 202 ? -4.558 -11.648 4.062 1.00 87.75 202 ARG A C 1
ATOM 1474 O O . ARG A 1 202 ? -4.994 -11.297 5.153 1.00 87.75 202 ARG A O 1
ATOM 1481 N N . THR A 1 203 ? -3.726 -10.891 3.353 1.00 88.19 203 THR A N 1
ATOM 1482 C CA . THR A 1 203 ? -3.288 -9.556 3.764 1.00 88.19 203 THR A CA 1
ATOM 1483 C C . THR A 1 203 ? -3.856 -8.537 2.790 1.00 88.19 203 THR A C 1
ATOM 1485 O O . THR A 1 203 ? -3.555 -8.617 1.608 1.00 88.19 203 THR A O 1
ATOM 1488 N N . LEU A 1 204 ? -4.667 -7.592 3.254 1.00 87.56 204 LEU A N 1
ATOM 1489 C CA . LEU A 1 204 ? -5.144 -6.466 2.451 1.00 87.56 204 LEU A CA 1
ATOM 1490 C C . LEU A 1 204 ? -4.131 -5.320 2.470 1.00 87.56 204 LEU A C 1
ATOM 1492 O O . LEU A 1 204 ? -3.505 -5.063 3.497 1.00 87.56 204 LEU A O 1
ATOM 1496 N N . VAL A 1 205 ? -3.998 -4.620 1.349 1.00 88.00 205 VAL A N 1
ATOM 1497 C CA . VAL A 1 205 ? -3.237 -3.375 1.212 1.00 88.00 205 VAL A CA 1
ATOM 1498 C C . VAL A 1 205 ? -4.230 -2.231 1.029 1.00 88.00 205 VAL A C 1
ATOM 1500 O O . VAL A 1 205 ? -5.027 -2.240 0.091 1.00 88.00 205 VAL A O 1
ATOM 1503 N N . LEU A 1 206 ? -4.178 -1.265 1.943 1.00 86.50 206 LEU A N 1
ATOM 1504 C CA . LEU A 1 206 ? -5.092 -0.133 2.051 1.00 86.50 206 LEU A CA 1
ATOM 1505 C C . LEU A 1 206 ? -4.273 1.164 1.980 1.00 86.50 206 LEU A C 1
ATOM 1507 O O . LEU A 1 206 ? -3.672 1.591 2.968 1.00 86.50 206 LEU A O 1
ATOM 1511 N N . GLY A 1 207 ? -4.210 1.750 0.782 1.00 87.25 207 GLY A N 1
ATOM 1512 C CA . GLY A 1 207 ? -3.533 3.026 0.539 1.00 87.25 207 GLY A CA 1
ATOM 1513 C C . GLY A 1 207 ? -4.390 4.235 0.921 1.00 87.25 207 GLY A C 1
ATOM 1514 O O . GLY A 1 207 ? -5.601 4.117 1.093 1.00 87.25 207 GLY A O 1
ATOM 1515 N N . GLY A 1 208 ? -3.753 5.402 1.022 1.00 83.19 208 GLY A N 1
ATOM 1516 C CA . GLY A 1 208 ? -4.406 6.665 1.379 1.00 83.19 208 GLY A CA 1
ATOM 1517 C C . GLY A 1 208 ? -5.357 7.207 0.311 1.00 83.19 208 GLY A C 1
ATOM 1518 O O . GLY A 1 208 ? -6.347 7.857 0.644 1.00 83.19 208 GLY A O 1
ATOM 1519 N N . HIS A 1 209 ? -5.106 6.869 -0.959 1.00 82.38 209 HIS A N 1
ATOM 1520 C CA . HIS A 1 209 ? -5.755 7.492 -2.112 1.00 82.38 209 HIS A CA 1
ATOM 1521 C C . HIS A 1 209 ? -6.168 6.523 -3.222 1.00 82.38 209 HIS A C 1
ATOM 1523 O O . HIS A 1 209 ? -5.526 5.500 -3.483 1.00 82.38 209 HIS A O 1
ATOM 1529 N N . GLU A 1 210 ? -7.181 6.954 -3.975 1.00 78.44 210 GLU A N 1
ATOM 1530 C CA . GLU A 1 210 ? -7.714 6.291 -5.166 1.00 78.44 210 GLU A CA 1
ATOM 1531 C C . GLU A 1 210 ? -6.879 6.602 -6.426 1.00 78.44 210 GLU A C 1
ATOM 1533 O O . GLU A 1 210 ? -7.291 7.339 -7.321 1.00 78.44 210 GLU A O 1
ATOM 1538 N N . TYR A 1 211 ? -5.663 6.051 -6.499 1.00 83.50 211 TYR A N 1
ATOM 1539 C CA . TYR A 1 211 ? -4.781 6.191 -7.671 1.00 83.50 211 TYR A CA 1
ATOM 1540 C C . TYR A 1 211 ? -4.713 4.942 -8.555 1.00 83.50 211 TYR A C 1
ATOM 1542 O O . TYR A 1 211 ? -3.953 4.916 -9.529 1.00 83.50 211 TYR A O 1
ATOM 1550 N N . GLY A 1 212 ? -5.470 3.888 -8.239 1.00 82.88 212 GLY A N 1
ATOM 1551 C CA . GLY A 1 212 ? -5.234 2.563 -8.805 1.00 82.88 212 GLY A CA 1
ATOM 1552 C C . GLY A 1 212 ? -5.407 2.489 -10.325 1.00 82.88 212 GLY A C 1
ATOM 1553 O O . GLY A 1 212 ? -4.565 1.900 -11.005 1.00 82.88 212 GLY A O 1
ATOM 1554 N N . ALA A 1 213 ? -6.405 3.176 -10.889 1.00 82.00 213 ALA A N 1
ATOM 1555 C CA . ALA A 1 213 ? -6.607 3.225 -12.341 1.00 82.00 213 ALA A CA 1
ATOM 1556 C C . ALA A 1 213 ? -5.414 3.864 -13.083 1.00 82.00 213 ALA A C 1
ATOM 1558 O O . ALA A 1 213 ? -4.898 3.294 -14.049 1.00 82.00 213 ALA A O 1
ATOM 1559 N N . ALA A 1 214 ? -4.930 5.016 -12.604 1.00 85.12 214 ALA A N 1
ATOM 1560 C CA . ALA A 1 214 ? -3.778 5.707 -13.187 1.00 85.12 214 ALA A CA 1
ATOM 1561 C C . ALA A 1 214 ? -2.473 4.918 -12.980 1.00 85.12 214 ALA A C 1
ATOM 1563 O O . ALA A 1 214 ? -1.656 4.790 -13.894 1.00 85.12 214 ALA A O 1
ATOM 1564 N N . ASN A 1 215 ? -2.294 4.335 -11.793 1.00 91.19 215 ASN A N 1
ATOM 1565 C CA . ASN A 1 215 ? -1.150 3.489 -11.464 1.00 91.19 215 ASN A CA 1
ATOM 1566 C C . ASN A 1 215 ? -1.066 2.265 -12.378 1.00 91.19 215 ASN A C 1
ATOM 1568 O O . ASN A 1 215 ? 0.005 1.931 -12.886 1.00 91.19 215 ASN A O 1
ATOM 1572 N N . ARG A 1 216 ? -2.206 1.632 -12.638 1.00 89.38 216 ARG A N 1
ATOM 1573 C CA . ARG A 1 216 ? -2.306 0.489 -13.535 1.00 89.38 216 ARG A CA 1
ATOM 1574 C C . ARG A 1 216 ? -2.071 0.860 -14.994 1.00 89.38 216 ARG A C 1
ATOM 1576 O O . ARG A 1 216 ? -1.398 0.109 -15.698 1.00 89.38 216 ARG A O 1
ATOM 1583 N N . ALA A 1 217 ? -2.591 1.998 -15.457 1.00 88.88 217 ALA A N 1
ATOM 1584 C CA . ALA A 1 217 ? -2.311 2.486 -16.807 1.00 88.88 217 ALA A CA 1
ATOM 1585 C C . ALA A 1 217 ? -0.796 2.621 -17.040 1.00 88.88 217 ALA A C 1
ATOM 1587 O O . ALA A 1 217 ? -0.290 2.136 -18.050 1.00 88.88 217 ALA A O 1
ATOM 1588 N N . PHE A 1 218 ? -0.071 3.164 -16.057 1.00 93.81 218 PHE A N 1
ATOM 1589 C CA . PHE A 1 218 ? 1.391 3.202 -16.066 1.00 93.81 218 PHE A CA 1
ATOM 1590 C C . PHE A 1 218 ? 2.027 1.802 -16.008 1.00 93.81 218 PHE A C 1
ATOM 1592 O O . PHE A 1 218 ? 2.905 1.491 -16.807 1.00 93.81 218 PHE A O 1
ATOM 1599 N N . ALA A 1 219 ? 1.572 0.913 -15.119 1.00 93.88 219 ALA A N 1
ATOM 1600 C CA . ALA A 1 219 ? 2.115 -0.447 -15.034 1.00 93.88 219 ALA A CA 1
ATOM 1601 C C . ALA A 1 219 ? 2.005 -1.203 -16.375 1.00 93.88 219 ALA A C 1
ATOM 1603 O O . ALA A 1 219 ? 2.941 -1.891 -16.785 1.00 93.88 219 ALA A O 1
ATOM 1604 N N . ARG A 1 220 ? 0.906 -1.002 -17.117 1.00 93.00 220 ARG A N 1
ATOM 1605 C CA . ARG A 1 220 ? 0.698 -1.584 -18.455 1.00 93.00 220 ARG A CA 1
ATOM 1606 C C . ARG A 1 220 ? 1.680 -1.074 -19.507 1.00 93.00 220 ARG A C 1
ATOM 1608 O O . ARG A 1 220 ? 1.920 -1.794 -20.472 1.00 93.00 220 ARG A O 1
ATOM 1615 N N . THR A 1 221 ? 2.254 0.123 -19.352 1.00 94.56 221 THR A N 1
ATOM 1616 C CA . THR A 1 221 ? 3.306 0.586 -20.274 1.00 94.56 221 THR A CA 1
ATOM 1617 C C . THR A 1 221 ? 4.630 -0.136 -20.046 1.00 94.56 221 THR A C 1
ATOM 1619 O O . THR A 1 221 ? 5.443 -0.197 -20.960 1.00 94.56 221 THR A O 1
ATOM 1622 N N . LEU A 1 222 ? 4.851 -0.678 -18.842 1.00 95.06 222 LEU A N 1
ATOM 1623 C CA . LEU A 1 222 ? 6.078 -1.389 -18.479 1.00 95.06 222 LEU A CA 1
ATOM 1624 C C . LEU A 1 222 ? 5.982 -2.903 -18.713 1.00 95.06 222 LEU A C 1
ATOM 1626 O O . LEU A 1 222 ? 6.949 -3.511 -19.166 1.00 95.06 222 LEU A O 1
ATOM 1630 N N . GLU A 1 223 ? 4.830 -3.509 -18.422 1.00 93.81 223 GLU A N 1
ATOM 1631 C CA . GLU A 1 223 ? 4.577 -4.945 -18.606 1.00 93.81 223 GLU A CA 1
ATOM 1632 C C . GLU A 1 223 ? 3.313 -5.170 -19.468 1.00 93.81 223 GLU A C 1
ATOM 1634 O O . GLU A 1 223 ? 2.286 -5.629 -18.961 1.00 93.81 223 GLU A O 1
ATOM 1639 N N . PRO A 1 224 ? 3.343 -4.873 -20.783 1.00 91.25 224 PRO A N 1
ATOM 1640 C CA . PRO A 1 224 ? 2.161 -4.959 -21.652 1.00 91.25 224 PRO A CA 1
ATOM 1641 C C . PRO A 1 224 ? 1.605 -6.383 -21.811 1.00 91.25 224 PRO A C 1
ATOM 1643 O O . PRO A 1 224 ? 0.443 -6.553 -22.177 1.00 91.25 224 PRO A O 1
ATOM 1646 N N . THR A 1 225 ? 2.417 -7.406 -21.533 1.00 90.75 225 THR A N 1
ATOM 1647 C CA . THR A 1 225 ? 2.038 -8.825 -21.599 1.00 90.75 225 THR A CA 1
ATOM 1648 C C . THR A 1 225 ? 1.603 -9.402 -20.250 1.00 90.75 225 THR A C 1
ATOM 1650 O O . THR A 1 225 ? 1.248 -10.576 -20.189 1.00 90.75 225 THR A O 1
ATOM 1653 N N . ASN A 1 226 ? 1.636 -8.624 -19.160 1.00 91.56 226 ASN A N 1
ATOM 1654 C CA . ASN A 1 226 ? 1.168 -9.096 -17.859 1.00 91.56 226 ASN A CA 1
ATOM 1655 C C . ASN A 1 226 ? -0.367 -9.162 -17.860 1.00 91.56 226 ASN A C 1
ATOM 1657 O O . ASN A 1 226 ? -1.059 -8.149 -17.746 1.00 91.56 226 ASN A O 1
ATOM 1661 N N . GLU A 1 227 ? -0.908 -10.373 -17.982 1.00 90.81 227 GLU A N 1
ATOM 1662 C CA . GLU A 1 227 ? -2.353 -10.602 -18.056 1.00 90.81 227 GLU A CA 1
ATOM 1663 C C . GLU A 1 227 ? -3.095 -10.161 -16.794 1.00 90.81 227 GLU A C 1
ATOM 1665 O O . GLU A 1 227 ? -4.252 -9.752 -16.875 1.00 90.81 227 GLU A O 1
ATOM 1670 N N . GLN A 1 228 ? -2.416 -10.143 -15.644 1.00 89.31 228 GLN A N 1
ATOM 1671 C CA . GLN A 1 228 ? -2.991 -9.687 -14.380 1.00 89.31 228 GLN A CA 1
ATOM 1672 C C . GLN A 1 228 ? -3.309 -8.187 -14.411 1.00 89.31 228 GLN A C 1
ATOM 1674 O O . GLN A 1 228 ? -4.200 -7.730 -13.696 1.00 89.31 228 GLN A O 1
ATOM 1679 N N . LEU A 1 229 ? -2.658 -7.422 -15.294 1.00 88.31 229 LEU A N 1
ATOM 1680 C CA . LEU A 1 229 ? -2.950 -6.011 -15.529 1.00 88.31 229 LEU A CA 1
ATOM 1681 C C . LEU A 1 229 ? -4.096 -5.774 -16.527 1.00 88.31 229 LEU A C 1
ATOM 1683 O O . LEU A 1 229 ? -4.468 -4.615 -16.720 1.00 88.31 229 LEU A O 1
ATOM 1687 N N . ARG A 1 230 ? -4.694 -6.802 -17.147 1.00 81.00 230 ARG A N 1
ATOM 1688 C CA . ARG A 1 230 ? -5.786 -6.636 -18.131 1.00 81.00 230 ARG A CA 1
ATOM 1689 C C . ARG A 1 230 ? -7.111 -6.281 -17.479 1.00 81.00 230 ARG A C 1
ATOM 1691 O O . ARG A 1 230 ? -7.436 -6.808 -16.418 1.00 81.00 230 ARG A O 1
ATOM 1698 N N . ASP A 1 231 ? -7.858 -5.372 -18.111 1.00 64.00 231 ASP A N 1
ATOM 1699 C CA . ASP A 1 231 ? -9.204 -4.985 -17.678 1.00 64.00 231 ASP A CA 1
ATOM 1700 C C . ASP A 1 231 ? -10.067 -6.239 -17.572 1.00 64.00 231 ASP A C 1
ATOM 1702 O O . ASP A 1 231 ? -10.247 -6.947 -18.560 1.00 64.00 231 ASP A O 1
ATOM 1706 N N . ASN A 1 232 ? -10.553 -6.533 -16.368 1.00 55.81 232 ASN A N 1
ATOM 1707 C CA . ASN A 1 232 ? -11.536 -7.578 -16.162 1.00 55.81 232 ASN A CA 1
ATOM 1708 C C . ASN A 1 232 ? -12.863 -6.876 -15.836 1.00 55.81 232 ASN A C 1
ATOM 1710 O O . ASN A 1 232 ? -13.054 -6.426 -14.711 1.00 55.81 232 ASN A O 1
ATOM 1714 N N . PRO A 1 233 ? -13.763 -6.704 -16.812 1.00 44.38 233 PRO A N 1
ATOM 1715 C CA . PRO A 1 233 ? -15.043 -6.054 -16.565 1.00 44.38 233 PRO A CA 1
ATOM 1716 C C . PRO A 1 233 ? -15.899 -6.798 -15.521 1.00 44.38 233 PRO A C 1
ATOM 1718 O O . PRO A 1 233 ? -16.703 -6.160 -14.850 1.00 44.38 233 PRO A O 1
ATOM 1721 N N . ASP A 1 234 ? -15.678 -8.103 -15.307 1.00 37.81 234 ASP A N 1
ATOM 1722 C CA . ASP A 1 234 ? -16.575 -8.969 -14.527 1.00 37.81 234 ASP A CA 1
ATOM 1723 C C . ASP A 1 234 ? -16.352 -8.966 -13.009 1.00 37.81 234 ASP A C 1
ATOM 1725 O O . ASP A 1 234 ? -17.233 -9.407 -12.274 1.00 37.81 234 ASP A O 1
ATOM 1729 N N . ALA A 1 235 ? -15.219 -8.477 -12.499 1.00 42.53 235 ALA A N 1
ATOM 1730 C CA . ALA A 1 235 ? -15.041 -8.315 -11.044 1.00 42.53 235 ALA A CA 1
ATOM 1731 C C . ALA A 1 235 ? -15.031 -6.868 -10.566 1.00 42.53 235 ALA A C 1
ATOM 1733 O O . ALA A 1 235 ? -14.652 -6.586 -9.435 1.00 42.53 235 ALA A O 1
ATOM 1734 N N . VAL A 1 236 ? -15.592 -5.976 -11.388 1.00 38.97 236 VAL A N 1
ATOM 1735 C CA . VAL A 1 236 ? -16.195 -4.746 -10.864 1.00 38.97 236 VAL A CA 1
ATOM 1736 C C . VAL A 1 236 ? -17.450 -5.075 -10.033 1.00 38.97 236 VAL A C 1
ATOM 1738 O O . VAL A 1 236 ? -17.838 -4.252 -9.212 1.00 38.97 236 VAL A O 1
ATOM 1741 N N . ASP A 1 237 ? -18.049 -6.269 -10.192 1.00 32.09 237 ASP A N 1
ATOM 1742 C CA . ASP A 1 237 ? -19.481 -6.439 -9.904 1.00 32.09 237 ASP A CA 1
ATOM 1743 C C . ASP A 1 237 ? -19.896 -7.605 -8.989 1.00 32.09 237 ASP A C 1
ATOM 1745 O O . ASP A 1 237 ? -21.093 -7.822 -8.817 1.00 32.09 237 ASP A O 1
ATOM 1749 N N . ARG A 1 238 ? -18.980 -8.380 -8.379 1.00 32.69 238 ARG A N 1
ATOM 1750 C CA . ARG A 1 238 ? -19.419 -9.493 -7.497 1.00 32.69 238 ARG A CA 1
ATOM 1751 C C . ARG A 1 238 ? -18.801 -9.633 -6.114 1.00 32.69 238 ARG A C 1
ATOM 1753 O O . ARG A 1 238 ? -19.310 -10.455 -5.372 1.00 32.69 238 ARG A O 1
ATOM 1760 N N . ASP A 1 239 ? -17.819 -8.824 -5.723 1.00 37.16 239 ASP A N 1
ATOM 1761 C CA . ASP A 1 239 ? -17.399 -8.780 -4.303 1.00 37.16 239 ASP A CA 1
ATOM 1762 C C . ASP A 1 239 ? -16.708 -7.476 -3.867 1.00 37.16 239 ASP A C 1
ATOM 1764 O O . ASP A 1 239 ? -16.577 -7.204 -2.676 1.00 37.16 239 ASP A O 1
ATOM 1768 N N . VAL A 1 240 ? -16.273 -6.620 -4.796 1.00 36.94 240 VAL A N 1
ATOM 1769 C CA . VAL A 1 240 ? -15.529 -5.397 -4.473 1.00 36.94 240 VAL A CA 1
ATOM 1770 C C . VAL A 1 240 ? -15.801 -4.385 -5.584 1.00 36.94 240 VAL A C 1
ATOM 1772 O O . VAL A 1 240 ? -15.370 -4.588 -6.715 1.00 36.94 240 VAL A O 1
ATOM 1775 N N . GLY A 1 241 ? -16.570 -3.329 -5.304 1.00 35.06 241 GLY A N 1
ATOM 1776 C CA . GLY A 1 241 ? -16.856 -2.288 -6.297 1.00 35.06 241 GLY A CA 1
ATOM 1777 C C . GLY A 1 241 ? -15.551 -1.713 -6.837 1.00 35.06 241 GLY A C 1
ATOM 1778 O O . GLY A 1 241 ? -14.755 -1.271 -6.031 1.00 35.06 241 GLY A O 1
ATOM 1779 N N . SER A 1 242 ? -15.358 -1.779 -8.158 1.00 36.44 242 SER A N 1
ATOM 1780 C CA . SER A 1 242 ? -14.156 -1.410 -8.927 1.00 36.44 242 SER A CA 1
ATOM 1781 C C . SER A 1 242 ? -12.810 -1.877 -8.335 1.00 36.44 242 SER A C 1
ATOM 1783 O O . SER A 1 242 ? -12.406 -1.551 -7.230 1.00 36.44 242 SER A O 1
ATOM 1785 N N . TRP A 1 243 ? -12.041 -2.605 -9.140 1.00 41.00 243 TRP A N 1
ATOM 1786 C CA . TRP A 1 243 ? -10.726 -3.214 -8.863 1.00 41.00 243 TRP A CA 1
ATOM 1787 C C . TRP A 1 243 ? -9.632 -2.365 -8.190 1.00 41.00 243 TRP A C 1
ATOM 1789 O O . TRP A 1 243 ? -8.541 -2.877 -7.942 1.00 41.00 243 TRP A O 1
ATOM 1799 N N . TYR A 1 244 ? -9.895 -1.082 -7.966 1.00 47.78 244 TYR A N 1
ATOM 1800 C CA . TYR A 1 244 ? -8.974 -0.081 -7.449 1.00 47.78 244 TYR A CA 1
ATOM 1801 C C . TYR A 1 244 ? -9.545 0.747 -6.296 1.00 47.78 244 TYR A C 1
ATOM 1803 O O . TYR A 1 244 ? -8.776 1.494 -5.708 1.00 47.78 244 TYR A O 1
ATOM 1811 N N . SER A 1 245 ? -10.820 0.532 -5.940 1.00 53.88 245 SER A N 1
ATOM 1812 C CA . SER A 1 245 ? -11.543 1.218 -4.870 1.00 53.88 245 SER A CA 1
ATOM 1813 C C . SER A 1 245 ? -10.763 1.276 -3.556 1.00 53.88 245 SER A C 1
ATOM 1815 O O . SER A 1 245 ? -10.048 0.339 -3.203 1.00 53.88 245 SER A O 1
ATOM 1817 N N . VAL A 1 246 ? -11.048 2.309 -2.759 1.00 53.28 246 VAL A N 1
ATOM 1818 C CA . VAL A 1 246 ? -10.823 2.437 -1.302 1.00 53.28 246 VAL A CA 1
ATOM 1819 C C . VAL A 1 246 ? -10.922 1.116 -0.501 1.00 53.28 246 VAL A C 1
ATOM 1821 O O . VAL A 1 246 ? -10.302 0.989 0.550 1.00 53.28 246 VAL A O 1
ATOM 1824 N N . ARG A 1 247 ? -11.649 0.099 -0.984 1.00 60.25 247 ARG A N 1
ATOM 1825 C CA . ARG A 1 247 ? -11.677 -1.269 -0.420 1.00 60.25 247 ARG A CA 1
ATOM 1826 C C . ARG A 1 247 ? -10.326 -2.014 -0.447 1.00 60.25 247 ARG A C 1
ATOM 1828 O O . ARG A 1 247 ? -10.174 -3.013 0.255 1.00 60.25 247 ARG A O 1
ATOM 1835 N N . GLY A 1 248 ? -9.347 -1.538 -1.214 1.00 70.31 248 GLY A N 1
ATOM 1836 C CA . GLY A 1 248 ? -8.017 -2.132 -1.331 1.00 70.31 248 GLY A CA 1
ATOM 1837 C C . GLY A 1 248 ? -7.976 -3.437 -2.125 1.00 70.31 248 GLY A C 1
ATOM 1838 O O . GLY A 1 248 ? -8.966 -3.895 -2.694 1.00 70.31 248 GLY A O 1
ATOM 1839 N N . ALA A 1 249 ? -6.794 -4.050 -2.159 1.00 80.19 249 ALA A N 1
ATOM 1840 C CA . ALA A 1 249 ? -6.553 -5.339 -2.803 1.00 80.19 249 ALA A CA 1
ATOM 1841 C C . ALA A 1 249 ? -5.718 -6.247 -1.895 1.00 80.19 249 ALA A C 1
ATOM 1843 O O . ALA A 1 249 ? -5.008 -5.779 -1.004 1.00 80.19 249 ALA A O 1
ATOM 1844 N N . THR A 1 250 ? -5.783 -7.562 -2.113 1.00 88.38 250 THR A N 1
ATOM 1845 C CA . THR A 1 250 ? -4.875 -8.480 -1.408 1.00 88.38 250 THR A CA 1
ATOM 1846 C C . THR A 1 250 ? -3.423 -8.212 -1.805 1.00 88.38 250 THR A C 1
ATOM 1848 O O . THR A 1 250 ? -3.126 -7.871 -2.949 1.00 88.38 250 THR A O 1
ATOM 1851 N N . LEU A 1 251 ? -2.489 -8.433 -0.887 1.00 91.94 251 LEU A N 1
ATOM 1852 C CA . LEU A 1 251 ? -1.063 -8.334 -1.158 1.00 91.94 251 LEU A CA 1
ATOM 1853 C C . LEU A 1 251 ? -0.644 -9.349 -2.226 1.00 91.94 251 LEU A C 1
ATOM 1855 O O . LEU A 1 251 ? 0.193 -9.023 -3.052 1.00 91.94 251 LEU A O 1
ATOM 1859 N N . ALA A 1 252 ? -1.260 -10.536 -2.274 1.00 92.25 252 ALA A N 1
ATOM 1860 C CA . ALA A 1 252 ? -1.051 -11.482 -3.375 1.00 92.25 252 ALA A CA 1
ATOM 1861 C C . ALA A 1 252 ? -1.367 -10.850 -4.740 1.00 92.25 252 ALA A C 1
ATOM 1863 O O . ALA A 1 252 ? -0.559 -10.934 -5.659 1.00 92.25 252 ALA A O 1
ATOM 1864 N N . ARG A 1 253 ? -2.496 -10.139 -4.848 1.00 90.94 253 ARG A N 1
ATOM 1865 C CA . ARG A 1 253 ? -2.851 -9.405 -6.066 1.00 90.94 253 ARG A CA 1
ATOM 1866 C C . ARG A 1 253 ? -1.838 -8.308 -6.380 1.00 90.94 253 ARG A C 1
ATOM 1868 O O . ARG A 1 253 ? -1.404 -8.194 -7.520 1.00 90.94 253 ARG A O 1
ATOM 1875 N N . GLU A 1 254 ? -1.432 -7.532 -5.383 1.00 94.12 254 GLU A N 1
ATOM 1876 C CA . GLU A 1 254 ? -0.426 -6.486 -5.572 1.00 94.12 254 GLU A CA 1
ATOM 1877 C C . GLU A 1 254 ? 0.944 -7.066 -5.974 1.00 94.12 254 GLU A C 1
ATOM 1879 O O . GLU A 1 254 ? 1.643 -6.464 -6.780 1.00 94.12 254 GLU A O 1
ATOM 1884 N N . LEU A 1 255 ? 1.318 -8.262 -5.514 1.00 95.25 255 LEU A N 1
ATOM 1885 C CA . LEU A 1 255 ? 2.518 -8.969 -5.982 1.00 95.25 255 LEU A CA 1
ATOM 1886 C C . LEU A 1 255 ? 2.412 -9.399 -7.458 1.00 95.25 255 LEU A C 1
ATOM 1888 O O . LEU A 1 255 ? 3.429 -9.530 -8.140 1.00 95.25 255 LEU A O 1
ATOM 1892 N N . ASP A 1 256 ? 1.199 -9.551 -7.986 1.00 94.00 256 ASP A N 1
ATOM 1893 C CA . ASP A 1 256 ? 0.949 -9.870 -9.392 1.00 94.00 256 ASP A CA 1
ATOM 1894 C C . ASP A 1 256 ? 0.841 -8.631 -10.294 1.00 94.00 256 ASP A C 1
ATOM 1896 O O . ASP A 1 256 ? 1.159 -8.706 -11.486 1.00 94.00 256 ASP A O 1
ATOM 1900 N N . THR A 1 257 ? 0.438 -7.477 -9.749 1.00 93.19 257 THR A N 1
ATOM 1901 C CA . THR A 1 257 ? 0.130 -6.275 -10.548 1.00 93.19 257 THR A CA 1
ATOM 1902 C C . THR A 1 257 ? 0.979 -5.045 -10.242 1.00 93.19 257 THR A C 1
ATOM 1904 O O . THR A 1 257 ? 1.208 -4.234 -11.133 1.00 93.19 257 THR A O 1
ATOM 1907 N N . ASN A 1 258 ? 1.461 -4.862 -9.016 1.00 95.94 258 ASN A N 1
ATOM 1908 C CA . ASN A 1 258 ? 2.153 -3.642 -8.610 1.00 95.94 258 ASN A CA 1
ATOM 1909 C C . ASN A 1 258 ? 3.622 -3.664 -9.055 1.00 95.94 258 ASN A C 1
ATOM 1911 O O . ASN A 1 258 ? 4.407 -4.459 -8.526 1.00 95.94 258 ASN A O 1
ATOM 1915 N N . PRO A 1 259 ? 4.052 -2.777 -9.973 1.00 96.81 259 PRO A N 1
ATOM 1916 C CA . PRO A 1 259 ? 5.423 -2.790 -10.467 1.00 96.81 259 PRO A CA 1
ATOM 1917 C C . PRO A 1 259 ? 6.445 -2.544 -9.346 1.00 96.81 259 PRO A C 1
ATOM 1919 O O . PRO A 1 259 ? 7.544 -3.084 -9.409 1.00 96.81 259 PRO A O 1
ATOM 1922 N N . PHE A 1 260 ? 6.096 -1.813 -8.279 1.00 97.19 260 PHE A N 1
ATOM 1923 C CA . PHE A 1 260 ? 7.015 -1.564 -7.160 1.00 97.19 260 PHE A CA 1
ATOM 1924 C C . PHE A 1 260 ? 7.249 -2.808 -6.294 1.00 97.19 260 PHE A C 1
ATOM 1926 O O . PHE A 1 260 ? 8.342 -2.970 -5.758 1.00 97.19 260 PHE A O 1
ATOM 1933 N N . LEU A 1 261 ? 6.269 -3.712 -6.189 1.00 96.88 261 LEU A N 1
ATOM 1934 C CA . LEU A 1 261 ? 6.435 -4.976 -5.460 1.00 96.88 261 LEU A CA 1
ATOM 1935 C C . LEU A 1 261 ? 7.070 -6.070 -6.334 1.00 96.88 261 LEU A C 1
ATOM 1937 O O . LEU A 1 261 ? 7.811 -6.918 -5.843 1.00 96.88 261 LEU A O 1
ATOM 1941 N N . ARG A 1 262 ? 6.820 -6.030 -7.647 1.00 95.88 262 ARG A N 1
ATOM 1942 C CA . ARG A 1 262 ? 7.303 -7.018 -8.628 1.00 95.88 262 ARG A CA 1
ATOM 1943 C C . ARG A 1 262 ? 8.762 -6.855 -9.022 1.00 95.88 262 ARG A C 1
ATOM 1945 O O . ARG A 1 262 ? 9.385 -7.809 -9.487 1.00 95.88 262 ARG A O 1
ATOM 1952 N N . LEU A 1 263 ? 9.313 -5.655 -8.868 1.00 93.88 263 LEU A N 1
ATOM 1953 C CA . LEU A 1 263 ? 10.624 -5.289 -9.406 1.00 93.88 263 LEU A CA 1
ATOM 1954 C C . LEU A 1 263 ? 11.782 -6.153 -8.888 1.00 93.88 263 LEU A C 1
ATOM 1956 O O . LEU A 1 263 ? 12.788 -6.332 -9.580 1.00 93.88 263 LEU A O 1
ATOM 1960 N N . ALA A 1 264 ? 11.640 -6.707 -7.682 1.00 91.12 264 ALA A N 1
ATOM 1961 C CA . ALA A 1 264 ? 12.609 -7.637 -7.116 1.00 91.12 264 ALA A CA 1
ATOM 1962 C C . ALA A 1 264 ? 12.688 -8.960 -7.901 1.00 91.12 264 ALA A C 1
ATOM 1964 O O . ALA A 1 264 ? 13.775 -9.515 -8.028 1.00 91.12 264 ALA A O 1
ATOM 1965 N N . ALA A 1 265 ? 11.566 -9.432 -8.455 1.00 90.81 265 ALA A N 1
ATOM 1966 C CA . ALA A 1 265 ? 11.433 -10.760 -9.056 1.00 90.81 265 ALA A CA 1
ATOM 1967 C C . ALA A 1 265 ? 11.168 -10.758 -10.576 1.00 90.81 265 ALA A C 1
ATOM 1969 O O . ALA A 1 265 ? 11.145 -11.829 -11.175 1.00 90.81 265 ALA A O 1
ATOM 1970 N N . SER A 1 266 ? 10.964 -9.595 -11.216 1.00 93.44 266 SER A N 1
ATOM 1971 C CA . SER A 1 266 ? 10.656 -9.486 -12.655 1.00 93.44 266 SER A CA 1
ATOM 1972 C C . SER A 1 266 ? 11.835 -8.920 -13.467 1.00 93.44 266 SER A C 1
ATOM 1974 O O . SER A 1 266 ? 12.018 -7.698 -13.525 1.00 93.44 266 SER A O 1
ATOM 1976 N N . PRO A 1 267 ? 12.620 -9.773 -14.163 1.00 92.06 267 PRO A N 1
ATOM 1977 C CA . PRO A 1 267 ? 13.644 -9.321 -15.108 1.00 92.06 267 PRO A CA 1
ATOM 1978 C C . PRO A 1 267 ? 13.064 -8.488 -16.254 1.00 92.06 267 PRO A C 1
ATOM 1980 O O . PRO A 1 267 ? 13.681 -7.519 -16.684 1.00 92.06 267 PRO A O 1
ATOM 1983 N N . SER A 1 268 ? 11.859 -8.836 -16.723 1.00 91.75 268 SER A N 1
ATOM 1984 C CA . SER A 1 268 ? 11.184 -8.108 -17.804 1.00 91.75 268 SER A CA 1
ATOM 1985 C C . SER A 1 268 ? 10.867 -6.661 -17.419 1.00 91.75 268 SER A C 1
ATOM 1987 O O . SER A 1 268 ? 11.144 -5.749 -18.191 1.00 91.75 268 SER A O 1
ATOM 1989 N N . LEU A 1 269 ? 10.401 -6.432 -16.187 1.00 94.50 269 LEU A N 1
ATOM 1990 C CA . LEU A 1 269 ? 10.131 -5.093 -15.673 1.00 94.50 269 LEU A CA 1
ATOM 1991 C C . LEU A 1 269 ? 11.418 -4.266 -15.529 1.00 94.50 269 LEU A C 1
ATOM 1993 O O . LEU A 1 269 ? 11.436 -3.088 -15.882 1.00 94.50 269 LEU A O 1
ATOM 1997 N N . ARG A 1 270 ? 12.513 -4.883 -15.060 1.00 95.38 270 ARG A N 1
ATOM 1998 C CA . ARG A 1 270 ? 13.835 -4.233 -15.002 1.00 95.38 270 ARG A CA 1
ATOM 1999 C C . ARG A 1 270 ? 14.334 -3.838 -16.393 1.00 95.38 270 ARG A C 1
ATOM 2001 O O . ARG A 1 270 ? 14.791 -2.711 -16.570 1.00 95.38 270 ARG A O 1
ATOM 2008 N N . ALA A 1 271 ? 14.180 -4.725 -17.377 1.00 93.69 271 ALA A N 1
ATOM 2009 C CA . ALA A 1 271 ? 14.544 -4.452 -18.763 1.00 93.69 271 ALA A CA 1
ATOM 2010 C C . ALA A 1 271 ? 13.726 -3.291 -19.357 1.00 93.69 271 ALA A C 1
ATOM 2012 O O . ALA A 1 271 ? 14.314 -2.391 -19.951 1.00 93.69 271 ALA A O 1
ATOM 2013 N N . SER A 1 272 ? 12.408 -3.242 -19.123 1.00 94.94 272 SER A N 1
ATOM 2014 C CA . SER A 1 272 ? 11.545 -2.130 -19.563 1.00 94.94 272 SER A CA 1
ATOM 2015 C C . SER A 1 272 ? 11.950 -0.769 -18.984 1.00 94.94 272 SER A C 1
ATOM 2017 O O . SER A 1 272 ? 11.656 0.266 -19.578 1.00 94.94 272 SER A O 1
ATOM 2019 N N . LEU A 1 273 ? 12.637 -0.754 -17.839 1.00 95.00 273 LEU A N 1
ATOM 2020 C CA . LEU A 1 273 ? 13.172 0.452 -17.200 1.00 95.00 273 LEU A CA 1
ATOM 2021 C C . LEU A 1 273 ? 14.630 0.753 -17.584 1.00 95.00 273 LEU A C 1
ATOM 2023 O O . LEU A 1 273 ? 15.203 1.708 -17.064 1.00 95.00 273 LEU A O 1
ATOM 2027 N N . ASN A 1 274 ? 15.245 -0.050 -18.460 1.00 94.62 274 ASN A N 1
ATOM 2028 C CA . ASN A 1 274 ? 16.681 -0.016 -18.767 1.00 94.62 274 ASN A CA 1
ATOM 2029 C C . ASN A 1 274 ? 17.573 -0.138 -17.514 1.00 94.62 274 ASN A C 1
ATOM 2031 O O . ASN A 1 274 ? 18.663 0.430 -17.450 1.00 94.62 274 ASN A O 1
ATOM 2035 N N . VAL A 1 275 ? 17.110 -0.876 -16.503 1.00 93.50 275 VAL A N 1
ATOM 2036 C CA . VAL A 1 275 ? 17.865 -1.142 -15.276 1.00 93.50 275 VAL A CA 1
ATOM 2037 C C . VAL A 1 275 ? 18.660 -2.432 -15.453 1.00 93.50 275 VAL A C 1
ATOM 2039 O O . VAL A 1 275 ? 18.110 -3.462 -15.844 1.00 93.50 275 VAL A O 1
ATOM 2042 N N . HIS A 1 276 ? 19.956 -2.389 -15.139 1.00 90.38 276 HIS A N 1
ATOM 2043 C CA . HIS A 1 276 ? 20.827 -3.562 -15.219 1.00 90.38 276 HIS A CA 1
ATOM 2044 C C . HIS A 1 276 ? 20.322 -4.702 -14.317 1.00 90.38 276 HIS A C 1
ATOM 2046 O O . HIS A 1 276 ? 19.815 -4.456 -13.219 1.00 90.38 276 HIS A O 1
ATOM 2052 N N . ALA A 1 277 ? 20.493 -5.956 -14.748 1.00 88.31 277 ALA A N 1
ATOM 2053 C CA . ALA A 1 277 ? 20.039 -7.125 -13.989 1.00 88.31 277 ALA A CA 1
ATOM 2054 C C . ALA A 1 277 ? 20.626 -7.151 -12.565 1.00 88.31 277 ALA A C 1
ATOM 2056 O O . ALA A 1 277 ? 19.888 -7.365 -11.606 1.00 88.31 277 ALA A O 1
ATOM 2057 N N . ASP A 1 278 ? 21.908 -6.802 -12.437 1.00 89.81 278 ASP A N 1
ATOM 2058 C CA . ASP A 1 278 ? 22.646 -6.791 -11.164 1.00 89.81 278 ASP A CA 1
ATOM 2059 C C . ASP A 1 278 ? 22.433 -5.521 -10.320 1.00 89.81 278 ASP A C 1
ATOM 2061 O O . ASP A 1 278 ? 23.018 -5.381 -9.246 1.00 89.81 278 ASP A O 1
ATOM 2065 N N . ALA A 1 279 ? 21.616 -4.567 -10.783 1.00 92.19 279 ALA A N 1
ATOM 2066 C CA . ALA A 1 279 ? 21.319 -3.376 -9.995 1.00 92.19 279 ALA A CA 1
ATOM 2067 C C . ALA A 1 279 ? 20.600 -3.760 -8.694 1.00 92.19 279 ALA A C 1
ATOM 2069 O O . ALA A 1 279 ? 19.685 -4.595 -8.681 1.00 92.19 279 ALA A O 1
ATOM 2070 N N . THR A 1 280 ? 20.971 -3.117 -7.590 1.00 94.00 280 THR A N 1
ATOM 2071 C CA . THR A 1 280 ? 20.306 -3.343 -6.304 1.00 94.00 280 THR A CA 1
ATOM 2072 C C . THR A 1 280 ? 18.833 -2.921 -6.379 1.00 94.00 280 THR A C 1
ATOM 2074 O O . THR A 1 280 ? 18.436 -2.098 -7.210 1.00 94.00 280 THR A O 1
ATOM 2077 N N . LEU A 1 281 ? 17.983 -3.491 -5.519 1.00 94.38 281 LEU A N 1
ATOM 2078 C CA . LEU A 1 281 ? 16.558 -3.144 -5.497 1.00 94.38 281 LEU A CA 1
ATOM 2079 C C . LEU A 1 281 ? 16.302 -1.634 -5.273 1.00 94.38 281 LEU A C 1
ATOM 2081 O O . LEU A 1 281 ? 15.458 -1.096 -5.990 1.00 94.38 281 LEU A O 1
ATOM 2085 N N . PRO A 1 282 ? 17.031 -0.918 -4.387 1.00 94.62 282 PRO A N 1
ATOM 2086 C CA . PRO A 1 282 ? 16.899 0.537 -4.261 1.00 94.62 282 PRO A CA 1
ATOM 2087 C C . PRO A 1 282 ? 17.148 1.296 -5.574 1.00 94.62 282 PRO A C 1
ATOM 2089 O O . PRO A 1 282 ? 16.362 2.173 -5.926 1.00 94.62 282 PRO A O 1
ATOM 2092 N N . VAL A 1 283 ? 18.184 0.924 -6.341 1.00 93.94 283 VAL A N 1
ATOM 2093 C CA . VAL A 1 283 ? 18.481 1.529 -7.657 1.00 93.94 283 VAL A CA 1
ATOM 2094 C C . VAL A 1 283 ? 17.308 1.333 -8.612 1.00 93.94 283 VAL A C 1
ATOM 2096 O O . VAL A 1 283 ? 16.844 2.283 -9.244 1.00 93.94 283 VAL A O 1
ATOM 2099 N N . ALA A 1 284 ? 16.796 0.105 -8.690 1.00 95.25 284 ALA A N 1
ATOM 2100 C CA . ALA A 1 284 ? 15.678 -0.215 -9.562 1.00 95.25 284 ALA A CA 1
ATOM 2101 C C . ALA A 1 284 ? 14.408 0.563 -9.161 1.00 95.25 284 ALA A C 1
ATOM 2103 O O . ALA A 1 284 ? 13.728 1.116 -10.026 1.00 95.25 284 ALA A O 1
ATOM 2104 N N . LEU A 1 285 ? 14.101 0.649 -7.861 1.00 96.00 285 LEU A N 1
ATOM 2105 C CA . LEU A 1 285 ? 12.927 1.368 -7.353 1.00 96.00 285 LEU A CA 1
ATOM 2106 C C . LEU A 1 285 ? 13.021 2.876 -7.598 1.00 96.00 285 LEU A C 1
ATOM 2108 O O . LEU A 1 285 ? 12.021 3.487 -7.973 1.00 96.00 285 LEU A O 1
ATOM 2112 N N . ALA A 1 286 ? 14.208 3.469 -7.440 1.00 94.62 286 ALA A N 1
ATOM 2113 C CA . ALA A 1 286 ? 14.440 4.870 -7.779 1.00 94.62 286 ALA A CA 1
ATOM 2114 C C . ALA A 1 286 ? 14.210 5.132 -9.279 1.00 94.62 286 ALA A C 1
ATOM 2116 O O . ALA A 1 286 ? 13.529 6.093 -9.638 1.00 94.62 286 ALA A O 1
ATOM 2117 N N . ALA A 1 287 ? 14.699 4.250 -10.158 1.00 95.00 287 ALA A N 1
ATOM 2118 C CA . ALA A 1 287 ? 14.458 4.349 -11.598 1.00 95.00 287 ALA A CA 1
ATOM 2119 C C . ALA A 1 287 ? 12.964 4.215 -11.952 1.00 95.00 287 ALA A C 1
ATOM 2121 O O . ALA A 1 287 ? 12.428 5.039 -12.697 1.00 95.00 287 ALA A O 1
ATOM 2122 N N . LEU A 1 288 ? 12.268 3.230 -11.372 1.00 96.69 288 LEU A N 1
ATOM 2123 C CA . LEU A 1 288 ? 10.824 3.042 -11.551 1.00 96.69 288 LEU A CA 1
ATOM 2124 C C . LEU A 1 288 ? 10.028 4.271 -11.088 1.00 96.69 288 LEU A C 1
ATOM 2126 O O . LEU A 1 288 ? 9.095 4.704 -11.770 1.00 96.69 288 LEU A O 1
ATOM 2130 N N . ARG A 1 289 ? 10.404 4.854 -9.945 1.00 95.25 289 ARG A N 1
ATOM 2131 C CA . ARG A 1 289 ? 9.768 6.058 -9.407 1.00 95.25 289 ARG A CA 1
ATOM 2132 C C . ARG A 1 289 ? 9.922 7.245 -10.356 1.00 95.25 289 ARG A C 1
ATOM 2134 O O . ARG A 1 289 ? 8.914 7.855 -10.708 1.00 95.25 289 ARG A O 1
ATOM 2141 N N . THR A 1 290 ? 11.140 7.501 -10.834 1.00 94.06 290 THR A N 1
ATOM 2142 C CA . THR A 1 290 ? 11.437 8.556 -11.819 1.00 94.06 290 THR A CA 1
ATOM 2143 C C . THR A 1 290 ? 10.639 8.372 -13.111 1.00 94.06 290 THR A C 1
ATOM 2145 O O . THR A 1 290 ? 10.066 9.332 -13.633 1.00 94.06 290 THR A O 1
ATOM 2148 N N . ALA A 1 291 ? 10.540 7.133 -13.607 1.00 95.38 291 ALA A N 1
ATOM 2149 C CA . ALA A 1 291 ? 9.738 6.815 -14.785 1.00 95.38 291 ALA A CA 1
ATOM 2150 C C . ALA A 1 291 ? 8.248 7.125 -14.562 1.00 95.38 291 ALA A C 1
ATOM 2152 O O . ALA A 1 291 ? 7.604 7.702 -15.438 1.00 95.38 291 ALA A O 1
ATOM 2153 N N . LYS A 1 292 ? 7.709 6.802 -13.378 1.00 95.12 292 LYS A N 1
ATOM 2154 C CA . LYS A 1 292 ? 6.312 7.094 -13.030 1.00 95.12 292 LYS A CA 1
ATOM 2155 C C . LYS A 1 292 ? 6.049 8.585 -12.835 1.00 95.12 292 LYS A C 1
ATOM 2157 O O . LYS A 1 292 ? 4.991 9.061 -13.229 1.00 95.12 292 LYS A O 1
ATOM 2162 N N . ASP A 1 293 ? 6.985 9.323 -12.247 1.00 93.19 293 ASP A N 1
ATOM 2163 C CA . ASP A 1 293 ? 6.842 10.771 -12.039 1.00 93.19 293 ASP A CA 1
ATOM 2164 C C . ASP A 1 293 ? 6.880 11.547 -13.360 1.00 93.19 293 ASP A C 1
ATOM 2166 O O . ASP A 1 293 ? 6.214 12.571 -13.497 1.00 93.19 293 ASP A O 1
ATOM 2170 N N . SER A 1 294 ? 7.585 11.004 -14.355 1.00 91.50 294 SER A N 1
ATOM 2171 C CA . SER A 1 294 ? 7.645 11.539 -15.720 1.00 91.50 294 SER A CA 1
ATOM 2172 C C . SER A 1 294 ? 6.500 11.045 -16.617 1.00 91.50 294 SER A C 1
ATOM 2174 O O . SER A 1 294 ? 6.365 11.496 -17.757 1.00 91.50 294 SER A O 1
ATOM 2176 N N . HIS A 1 295 ? 5.674 10.107 -16.141 1.00 88.38 295 HIS A N 1
ATOM 2177 C CA . HIS A 1 295 ? 4.574 9.549 -16.917 1.00 88.38 295 HIS A CA 1
ATOM 2178 C C . HIS A 1 295 ? 3.375 10.501 -16.916 1.00 88.38 295 HIS A C 1
ATOM 2180 O O . HIS A 1 295 ? 2.657 10.627 -15.924 1.00 88.38 295 HIS A O 1
ATOM 2186 N N . SER A 1 296 ? 3.128 11.143 -18.058 1.00 71.94 296 SER A N 1
ATOM 2187 C CA . SER A 1 296 ? 1.888 11.878 -18.292 1.00 71.94 296 SER A CA 1
ATOM 2188 C C . SER A 1 296 ? 0.860 10.965 -18.971 1.00 71.94 296 SER A C 1
ATOM 2190 O O . SER A 1 296 ? 1.149 10.441 -20.050 1.00 71.94 296 SER A O 1
ATOM 2192 N N . PRO A 1 297 ? -0.358 10.811 -18.421 1.00 58.53 297 PRO A N 1
ATOM 2193 C CA . PRO A 1 297 ? -1.421 10.019 -19.047 1.00 58.53 297 PRO A CA 1
ATOM 2194 C C . PRO A 1 297 ? -1.920 10.613 -20.382 1.00 58.53 297 PRO A C 1
ATOM 2196 O O . PRO A 1 297 ? -2.709 9.985 -21.088 1.00 58.53 297 PRO A O 1
ATOM 2199 N N . LEU A 1 298 ? -1.467 11.817 -20.753 1.00 47.03 298 LEU A N 1
ATOM 2200 C CA . LEU A 1 298 ? -1.963 12.579 -21.901 1.00 47.03 298 LEU A CA 1
ATOM 2201 C C . LEU A 1 298 ? -1.189 12.353 -23.213 1.00 47.03 298 LEU A C 1
ATOM 2203 O O . LEU A 1 298 ? -1.589 12.888 -24.242 1.00 47.03 298 LEU A O 1
ATOM 2207 N N . THR A 1 299 ? -0.102 11.580 -23.245 1.00 46.44 299 THR A N 1
ATOM 2208 C CA . THR A 1 299 ? 0.818 11.624 -24.402 1.00 46.44 299 THR A CA 1
ATOM 2209 C C . THR A 1 299 ? 0.453 10.736 -25.593 1.00 46.44 299 THR A C 1
ATOM 2211 O O . THR A 1 299 ? 0.873 11.061 -26.700 1.00 46.44 299 THR A O 1
ATOM 2214 N N . LEU A 1 300 ? -0.361 9.680 -25.449 1.00 42.78 300 LEU A N 1
ATOM 2215 C CA . LEU A 1 300 ? -0.709 8.817 -26.598 1.00 42.78 300 LEU A CA 1
ATOM 2216 C C . LEU A 1 300 ? -2.144 8.985 -27.117 1.00 42.78 300 LEU A C 1
ATOM 2218 O O . LEU A 1 300 ? -2.346 9.076 -28.327 1.00 42.78 300 LEU A O 1
ATOM 2222 N N . SER A 1 301 ? -3.145 9.074 -26.236 1.00 42.47 301 SER A N 1
ATOM 2223 C CA . SER A 1 301 ? -4.550 9.155 -26.672 1.00 42.47 301 SER A CA 1
ATOM 2224 C C . SER A 1 301 ? -4.900 10.523 -27.275 1.00 42.47 301 SER A C 1
ATOM 2226 O O . SER A 1 301 ? -5.571 10.599 -28.305 1.00 42.47 301 SER A O 1
ATOM 2228 N N . PHE A 1 302 ? -4.373 11.616 -26.710 1.00 39.03 302 PHE A N 1
ATOM 2229 C CA . PHE A 1 302 ? -4.612 12.967 -27.230 1.00 39.03 302 PHE A CA 1
ATOM 2230 C C . PHE A 1 302 ? -3.903 13.218 -28.566 1.00 39.03 302 PHE A C 1
ATOM 2232 O O . PHE A 1 302 ? -4.497 13.808 -29.466 1.00 39.03 302 PHE A O 1
ATOM 2239 N N . VAL A 1 303 ? -2.672 12.722 -28.734 1.00 45.25 303 VAL A N 1
ATOM 2240 C CA . VAL A 1 303 ? -1.906 12.879 -29.982 1.00 45.25 303 VAL A CA 1
ATOM 2241 C C . VAL A 1 303 ? -2.561 12.098 -31.125 1.00 45.25 303 VAL A C 1
ATOM 2243 O O . VAL A 1 303 ? -2.749 12.652 -32.207 1.00 45.25 303 VAL A O 1
ATOM 2246 N N . LEU A 1 304 ? -3.006 10.859 -30.882 1.00 43.94 304 LEU A N 1
ATOM 2247 C CA . LEU A 1 304 ? -3.727 10.068 -31.887 1.00 43.94 304 LEU A CA 1
ATOM 2248 C C . LEU A 1 304 ? -5.118 10.639 -32.199 1.00 43.94 304 LEU A C 1
ATOM 2250 O O . LEU A 1 304 ? -5.514 10.655 -33.364 1.00 43.94 304 LEU A O 1
ATOM 2254 N N . SER A 1 305 ? -5.830 11.179 -31.205 1.00 47.00 305 SER A N 1
ATOM 2255 C CA . SER A 1 305 ? -7.132 11.830 -31.418 1.00 47.00 305 SER A CA 1
ATOM 2256 C C . SER A 1 305 ? -7.012 13.110 -32.254 1.00 47.00 305 SER A C 1
ATOM 2258 O O . SER A 1 305 ? -7.832 13.335 -33.144 1.00 47.00 305 SER A O 1
ATOM 2260 N N . TYR A 1 306 ? -5.959 13.911 -32.044 1.00 47.00 306 TYR A N 1
ATOM 2261 C CA . TYR A 1 306 ? -5.675 15.100 -32.859 1.00 47.00 306 TYR A CA 1
ATOM 2262 C C . TYR A 1 306 ? -5.183 14.756 -34.271 1.00 47.00 306 TYR A C 1
ATOM 2264 O O . TYR A 1 306 ? -5.586 15.411 -35.231 1.00 47.00 306 TYR A O 1
ATOM 2272 N N . LEU A 1 307 ? -4.372 13.705 -34.431 1.00 48.19 307 LEU A N 1
ATOM 2273 C CA . LEU A 1 307 ? -3.981 13.196 -35.751 1.00 48.19 307 LEU A CA 1
ATOM 2274 C C . LEU A 1 307 ? -5.191 12.656 -36.530 1.00 48.19 307 LEU A C 1
ATOM 2276 O O . LEU A 1 307 ? -5.310 12.916 -37.728 1.00 48.19 307 LEU A O 1
ATOM 2280 N N . TRP A 1 308 ? -6.128 11.981 -35.858 1.00 46.06 308 TRP A N 1
ATOM 2281 C CA . TRP A 1 308 ? -7.352 11.468 -36.480 1.00 46.06 308 TRP A CA 1
ATOM 2282 C C . TRP A 1 308 ? -8.347 12.583 -36.851 1.00 46.06 308 TRP A C 1
ATOM 2284 O O . TRP A 1 308 ? -8.912 12.558 -37.948 1.00 46.06 308 TRP A O 1
ATOM 2294 N N . LEU A 1 309 ? -8.511 13.613 -36.005 1.00 50.16 309 LEU A N 1
ATOM 2295 C CA . LEU A 1 309 ? -9.290 14.812 -36.352 1.00 50.16 309 LEU A CA 1
ATOM 2296 C C . LEU A 1 309 ? -8.643 15.607 -37.500 1.00 50.16 309 LEU A C 1
ATOM 2298 O O . LEU A 1 309 ? -9.341 16.041 -38.418 1.00 50.16 309 LEU A O 1
ATOM 2302 N N . GLY A 1 310 ? -7.313 15.749 -37.495 1.00 49.28 310 GLY A N 1
ATOM 2303 C CA . GLY A 1 310 ? -6.559 16.447 -38.542 1.00 49.28 310 GLY A CA 1
ATOM 2304 C C . GLY A 1 310 ? -6.619 15.756 -39.911 1.00 49.28 310 GLY A C 1
ATOM 2305 O O . GLY A 1 310 ? -6.679 16.430 -40.941 1.00 49.28 310 GLY A O 1
ATOM 2306 N N . LEU A 1 311 ? -6.677 14.420 -39.939 1.00 51.28 311 LEU A N 1
ATOM 2307 C CA . LEU A 1 311 ? -6.891 13.635 -41.161 1.00 51.28 311 LEU A CA 1
ATOM 2308 C C . LEU A 1 311 ? -8.335 13.746 -41.683 1.00 51.28 311 LEU A C 1
ATOM 2310 O O . LEU A 1 311 ? -8.531 13.872 -42.893 1.00 51.28 311 LEU A O 1
ATOM 2314 N N . LYS A 1 312 ? -9.345 13.790 -40.800 1.00 45.53 312 LYS A N 1
ATOM 2315 C CA . LYS A 1 312 ? -10.747 14.012 -41.203 1.00 45.53 312 LYS A CA 1
ATOM 2316 C C . LYS A 1 312 ? -11.000 15.415 -41.760 1.00 45.53 312 LYS A C 1
ATOM 2318 O O . LYS A 1 312 ? -11.726 15.541 -42.743 1.00 45.53 312 LYS A O 1
ATOM 2323 N N . MET A 1 313 ? -10.382 16.458 -41.202 1.00 46.91 313 MET A N 1
ATOM 2324 C CA . MET A 1 313 ? -10.552 17.823 -41.725 1.00 46.91 313 MET A CA 1
ATOM 2325 C C . MET A 1 313 ? -9.900 18.020 -43.103 1.00 46.91 313 MET A C 1
ATOM 2327 O O . MET A 1 313 ? -10.448 18.745 -43.930 1.00 46.91 313 MET A O 1
ATOM 2331 N N . LYS A 1 314 ? -8.789 17.327 -43.401 1.00 46.22 314 LYS A N 1
ATOM 2332 C CA . LYS A 1 314 ? -8.183 17.343 -44.747 1.00 46.22 314 LYS A CA 1
ATOM 2333 C C . LYS A 1 314 ? -8.993 16.562 -45.787 1.00 46.22 314 LYS A C 1
ATOM 2335 O O . LYS A 1 314 ? -9.050 16.992 -46.933 1.00 46.22 314 LYS A O 1
ATOM 2340 N N . ALA A 1 315 ? -9.663 15.474 -45.400 1.00 47.03 315 ALA A N 1
ATOM 2341 C CA . ALA A 1 315 ? -10.525 14.714 -46.311 1.00 47.03 315 ALA A CA 1
ATOM 2342 C C . ALA A 1 315 ? -11.810 15.473 -46.706 1.00 47.03 315 ALA A C 1
ATOM 2344 O O . ALA A 1 315 ? -12.311 15.295 -47.811 1.00 47.03 315 ALA A O 1
ATOM 2345 N N . ILE A 1 316 ? -12.318 16.359 -45.841 1.00 48.03 316 ILE A N 1
ATOM 2346 C CA . ILE A 1 316 ? -13.513 17.175 -46.126 1.00 48.03 316 ILE A CA 1
ATOM 2347 C C . ILE A 1 316 ? -13.183 18.366 -47.050 1.00 48.03 316 ILE A C 1
ATOM 2349 O O . ILE A 1 316 ? -14.052 18.824 -47.786 1.00 48.03 316 ILE A O 1
ATOM 2353 N N . SER A 1 317 ? -11.926 18.829 -47.097 1.00 44.00 317 SER A N 1
ATOM 2354 C CA . SER A 1 317 ? -11.517 19.956 -47.956 1.00 44.00 317 SER A CA 1
ATOM 2355 C C . SER A 1 317 ? -11.192 19.574 -49.412 1.00 44.00 317 SER A C 1
ATOM 2357 O O . SER A 1 317 ? -10.897 20.466 -50.202 1.00 44.00 317 SER A O 1
ATOM 2359 N N . TRP A 1 318 ? -11.234 18.287 -49.775 1.00 43.81 318 TRP A N 1
ATOM 2360 C CA . TRP A 1 318 ? -10.928 17.787 -51.130 1.00 43.81 318 TRP A CA 1
ATOM 2361 C C . TRP A 1 318 ? -12.157 17.212 -51.865 1.00 43.81 318 TRP A C 1
ATOM 2363 O O . TRP A 1 318 ? -12.014 16.556 -52.890 1.00 43.81 318 TRP A O 1
ATOM 2373 N N . GLY A 1 319 ? -13.370 17.454 -51.351 1.00 46.34 319 GLY A N 1
ATOM 2374 C CA . GLY A 1 319 ? -14.630 16.944 -51.916 1.00 46.34 319 GLY A CA 1
ATOM 2375 C C . GLY A 1 319 ? -15.493 17.959 -52.677 1.00 46.34 319 GLY A C 1
ATOM 2376 O O . GLY A 1 319 ? -16.580 17.599 -53.111 1.00 46.34 319 GLY A O 1
ATOM 2377 N N . PHE A 1 320 ? -15.050 19.208 -52.831 1.00 43.38 320 PHE A N 1
ATOM 2378 C CA . PHE A 1 320 ? -15.751 20.237 -53.608 1.00 43.38 320 PHE A CA 1
ATOM 2379 C C . PHE A 1 320 ? -14.734 21.150 -54.297 1.00 43.38 320 PHE A C 1
ATOM 2381 O O . PHE A 1 320 ? -14.345 22.167 -53.725 1.00 43.38 320 PHE A O 1
ATOM 2388 N N . LEU A 1 321 ? -14.286 20.748 -55.490 1.00 38.31 321 LEU A N 1
ATOM 2389 C CA . LEU A 1 321 ? -13.862 21.589 -56.622 1.00 38.31 321 LEU A CA 1
ATOM 2390 C C . LEU A 1 321 ? -13.489 20.690 -57.804 1.00 38.31 321 LEU A C 1
ATOM 2392 O O . LEU A 1 321 ? -12.686 19.755 -57.595 1.00 38.31 321 LEU A O 1
#

Foldseek 3Di:
DFPAEEEFPLDCPQCVVPDDQAGQYEYEYQADDNSRCVCVVVCVVRYVNYHYHYFDPADPPDPPDPDPDVDDDPPPDFDWDDDPFKIKTWDKDDQCQQHRRGIKIKIAIATPPNVCLPPDDPDDAPHKYWAQAPPDDTHIGGARADHQAMEIEREQQDAALEGHAGPQPDADPVPRFRVSLVSLLSVLCQLPDPPDGSHQQRYFYAYRYQCNVVSLVLLCLQCVPLCLSDDDVPVCPDDHPDPRDSNGDGSVSCCSRHLLNVVVPDPSSCVSLVHDPPDDSSVSNRSSSVSSVPDDPCDPPVVVVVVVVVVVVVVVVPPDD